Protein AF-B4CVL2-F1 (afdb_monomer_lite)

Radius of gyration: 23.67 Å; chains: 1; bounding box: 66×53×58 Å

Structure (mmCIF, N/CA/C/O backbone):
data_AF-B4CVL2-F1
#
_entry.id   AF-B4CVL2-F1
#
loop_
_atom_site.group_PDB
_atom_site.id
_atom_site.type_symbol
_atom_site.label_atom_id
_atom_site.label_alt_id
_atom_site.label_comp_id
_atom_site.label_asym_id
_atom_site.label_entity_id
_atom_site.label_seq_id
_atom_site.pdbx_PDB_ins_code
_atom_site.Cartn_x
_atom_site.Cartn_y
_atom_site.Cartn_z
_atom_site.occupancy
_atom_site.B_iso_or_equiv
_atom_site.auth_seq_id
_atom_site.auth_comp_id
_atom_site.auth_asym_id
_atom_site.auth_atom_id
_atom_site.pdbx_PDB_model_num
ATOM 1 N N . MET A 1 1 ? 24.845 -13.528 -30.721 1.00 74.62 1 MET A N 1
ATOM 2 C CA . MET A 1 1 ? 25.123 -12.480 -29.719 1.00 74.62 1 MET A CA 1
ATOM 3 C C . MET A 1 1 ? 23.893 -12.406 -28.840 1.00 74.62 1 MET A C 1
ATOM 5 O O . MET A 1 1 ? 22.811 -12.431 -29.412 1.00 74.62 1 MET A O 1
ATOM 9 N N . LYS A 1 2 ? 24.034 -12.456 -27.511 1.00 90.94 2 LYS A N 1
ATOM 10 C CA . LYS A 1 2 ? 22.864 -12.411 -26.624 1.00 90.94 2 LYS A CA 1
ATOM 11 C C . LYS A 1 2 ? 22.408 -10.966 -26.454 1.00 90.94 2 LYS A C 1
ATOM 13 O O . LYS A 1 2 ? 23.249 -10.068 -26.405 1.00 90.94 2 LYS A O 1
ATOM 18 N N . THR A 1 3 ? 21.108 -10.749 -26.358 1.00 96.75 3 THR A N 1
ATOM 19 C CA . THR A 1 3 ? 20.507 -9.423 -26.229 1.00 96.75 3 THR A CA 1
ATOM 20 C C . THR A 1 3 ? 20.077 -9.185 -24.791 1.00 96.75 3 THR A C 1
ATOM 22 O O . THR A 1 3 ? 19.376 -10.008 -24.202 1.00 96.75 3 THR A O 1
ATOM 25 N N . ILE A 1 4 ? 20.477 -8.043 -24.239 1.00 97.06 4 ILE A N 1
ATOM 26 C CA . ILE A 1 4 ? 20.043 -7.571 -22.928 1.00 97.06 4 ILE A CA 1
ATOM 27 C C . ILE A 1 4 ? 19.308 -6.246 -23.080 1.00 97.06 4 ILE A C 1
ATOM 29 O O . ILE A 1 4 ? 19.791 -5.329 -23.746 1.00 97.06 4 ILE A O 1
ATOM 33 N N . LEU A 1 5 ? 18.131 -6.158 -22.475 1.00 98.12 5 LEU A N 1
ATOM 34 C CA . LEU A 1 5 ? 17.382 -4.919 -22.339 1.00 98.12 5 LEU A CA 1
ATOM 35 C C . LEU A 1 5 ? 17.641 -4.348 -20.944 1.00 98.12 5 LEU A C 1
ATOM 37 O O . LEU A 1 5 ? 17.336 -5.002 -19.950 1.00 98.12 5 LEU A O 1
ATOM 41 N N . LEU A 1 6 ? 18.214 -3.149 -20.881 1.00 97.06 6 LEU A N 1
ATOM 42 C CA . LEU A 1 6 ? 18.434 -2.397 -19.650 1.00 97.06 6 LEU A CA 1
ATOM 43 C C . LEU A 1 6 ? 17.368 -1.306 -19.523 1.00 97.06 6 LEU A C 1
ATOM 45 O O . LEU A 1 6 ? 17.315 -0.404 -20.359 1.00 97.06 6 LEU A O 1
ATOM 49 N N . ILE A 1 7 ? 16.557 -1.388 -18.473 1.00 96.81 7 ILE A N 1
ATOM 50 C CA . ILE A 1 7 ? 15.473 -0.454 -18.164 1.00 96.81 7 ILE A CA 1
ATOM 51 C C . ILE A 1 7 ? 15.829 0.255 -16.858 1.00 96.81 7 ILE A C 1
ATOM 53 O O . ILE A 1 7 ? 15.974 -0.398 -15.828 1.00 96.81 7 ILE A O 1
ATOM 57 N N . ASP A 1 8 ? 16.017 1.566 -16.909 1.00 91.44 8 ASP A N 1
ATOM 58 C CA . ASP A 1 8 ? 16.402 2.405 -15.767 1.00 91.44 8 ASP A CA 1
ATOM 59 C C . ASP A 1 8 ? 16.042 3.847 -16.141 1.00 91.44 8 ASP A C 1
ATOM 61 O O . ASP A 1 8 ? 16.328 4.231 -17.271 1.00 91.44 8 ASP A O 1
ATOM 65 N N . ASP A 1 9 ? 15.399 4.643 -15.289 1.00 88.81 9 ASP A N 1
ATOM 66 C CA . ASP A 1 9 ? 15.002 6.011 -15.655 1.00 88.81 9 ASP A CA 1
ATOM 67 C C . ASP A 1 9 ? 16.135 7.029 -15.511 1.00 88.81 9 ASP A C 1
ATOM 69 O O . ASP A 1 9 ? 16.198 8.009 -16.265 1.00 88.81 9 ASP A O 1
ATOM 73 N N . ASP A 1 10 ? 17.100 6.752 -14.638 1.00 87.19 10 ASP A N 1
ATOM 74 C CA . ASP A 1 10 ? 18.244 7.621 -14.426 1.00 87.19 10 ASP A CA 1
ATOM 75 C C . ASP A 1 10 ? 19.292 7.398 -15.523 1.00 87.19 10 ASP A C 1
ATOM 77 O O . ASP A 1 10 ? 20.056 6.431 -15.527 1.00 87.19 10 ASP A O 1
ATOM 81 N N . GLU A 1 11 ? 19.373 8.334 -16.471 1.00 89.12 11 GLU A N 1
ATOM 82 C CA . GLU A 1 11 ? 20.366 8.290 -17.547 1.00 89.12 11 GLU A CA 1
ATOM 83 C C . GLU A 1 11 ? 21.813 8.223 -17.020 1.00 89.12 11 GLU A C 1
ATOM 85 O O . GLU A 1 11 ? 22.661 7.572 -17.641 1.00 89.12 11 GLU A O 1
ATOM 90 N N . ILE A 1 12 ? 22.092 8.825 -15.857 1.00 84.12 12 ILE A N 1
ATOM 91 C CA . ILE A 1 12 ? 23.417 8.829 -15.222 1.00 84.12 12 ILE A CA 1
ATOM 92 C C . ILE A 1 12 ? 23.785 7.420 -14.739 1.00 84.12 12 ILE A C 1
ATOM 94 O O . ILE A 1 12 ? 24.958 7.047 -14.793 1.00 84.12 12 ILE A O 1
ATOM 98 N N . CYS A 1 13 ? 22.808 6.612 -14.323 1.00 84.12 13 CYS A N 1
ATOM 99 C CA . CYS A 1 13 ? 23.008 5.204 -13.974 1.00 84.12 13 CYS A CA 1
ATOM 100 C C . CYS A 1 13 ? 22.968 4.286 -15.204 1.00 84.12 13 CYS A C 1
ATOM 102 O O . CYS A 1 13 ? 23.820 3.401 -15.351 1.00 84.12 13 CYS A O 1
ATOM 104 N N . ARG A 1 14 ? 22.015 4.515 -16.114 1.00 92.19 14 ARG A N 1
ATOM 105 C CA . ARG A 1 14 ? 21.764 3.684 -17.298 1.00 92.19 14 ARG A CA 1
ATOM 106 C C . ARG A 1 14 ? 22.941 3.678 -18.269 1.00 92.19 14 ARG A C 1
ATOM 108 O O . ARG A 1 14 ? 23.351 2.607 -18.718 1.00 92.19 14 ARG A O 1
ATOM 115 N N . LYS A 1 15 ? 23.517 4.846 -18.589 1.00 91.44 15 LYS A N 1
ATOM 116 C CA . LYS A 1 15 ? 24.581 4.963 -19.607 1.00 91.44 15 LYS A CA 1
ATOM 117 C C . LYS A 1 15 ? 25.860 4.205 -19.229 1.00 91.44 15 LYS A C 1
ATOM 119 O O . LYS A 1 15 ? 26.298 3.381 -20.038 1.00 91.44 15 LYS A O 1
ATOM 124 N N . PRO A 1 16 ? 26.445 4.380 -18.026 1.00 87.75 16 PRO A N 1
ATOM 125 C CA . PRO A 1 16 ? 27.635 3.627 -17.633 1.00 87.75 16 PRO A CA 1
ATOM 126 C C . PRO A 1 16 ? 27.388 2.116 -17.548 1.00 87.75 16 PRO A C 1
ATOM 128 O O . PRO A 1 16 ? 28.244 1.333 -17.963 1.00 87.75 16 PRO A O 1
ATOM 131 N N . ALA A 1 17 ? 26.216 1.692 -17.061 1.00 87.50 17 ALA A N 1
ATOM 132 C CA . ALA A 1 17 ? 25.845 0.279 -17.014 1.00 87.50 17 ALA A CA 1
ATOM 133 C C . ALA A 1 17 ? 25.728 -0.322 -18.426 1.00 87.50 17 ALA A C 1
ATOM 135 O O . ALA A 1 17 ? 26.288 -1.387 -18.698 1.00 87.50 17 ALA A O 1
ATOM 136 N N . ALA A 1 18 ? 25.080 0.388 -19.356 1.00 92.25 18 ALA A N 1
ATOM 137 C CA . ALA A 1 18 ? 24.984 -0.025 -20.751 1.00 92.25 18 ALA A CA 1
ATOM 138 C C . ALA A 1 18 ? 26.366 -0.133 -21.415 1.00 92.25 18 ALA A C 1
ATOM 140 O O . ALA A 1 18 ? 26.631 -1.096 -22.132 1.00 92.25 18 ALA A O 1
ATOM 141 N N . GLU A 1 19 ? 27.273 0.815 -21.165 1.00 91.06 19 GLU A N 1
ATOM 142 C CA . GLU A 1 19 ? 28.650 0.739 -21.665 1.00 91.06 19 GLU A CA 1
ATOM 143 C C . GLU A 1 19 ? 29.417 -0.465 -21.112 1.00 91.06 19 GLU A C 1
ATOM 145 O O . GLU A 1 19 ? 30.099 -1.152 -21.874 1.00 91.06 19 GLU A O 1
ATOM 150 N N . ALA A 1 20 ? 29.309 -0.743 -19.811 1.00 88.19 20 ALA A N 1
ATOM 151 C CA . ALA A 1 20 ? 29.959 -1.898 -19.194 1.00 88.19 20 ALA A CA 1
ATOM 152 C C . ALA A 1 20 ? 29.453 -3.223 -19.794 1.00 88.19 20 ALA A C 1
ATOM 154 O O . ALA A 1 20 ? 30.250 -4.110 -20.109 1.00 88.19 20 ALA A O 1
ATOM 155 N N . LEU A 1 21 ? 28.142 -3.329 -20.031 1.00 90.31 21 LEU A N 1
ATOM 156 C CA . LEU A 1 21 ? 27.524 -4.484 -20.684 1.00 90.31 21 LEU A CA 1
ATOM 157 C C . LEU A 1 21 ? 27.956 -4.622 -22.154 1.00 90.31 21 LEU A C 1
ATOM 159 O O . LEU A 1 21 ? 28.266 -5.729 -22.584 1.00 90.31 21 LEU A O 1
ATOM 163 N N . ARG A 1 22 ? 28.061 -3.516 -22.908 1.00 91.69 22 ARG A N 1
ATOM 164 C CA . ARG A 1 22 ? 28.532 -3.505 -24.313 1.00 91.69 22 ARG A CA 1
ATOM 165 C C . ARG A 1 22 ? 29.997 -3.906 -24.479 1.00 91.69 22 ARG A C 1
ATOM 167 O O . ARG A 1 22 ? 30.377 -4.362 -25.550 1.00 91.69 22 ARG A O 1
ATOM 174 N N . ARG A 1 23 ? 30.831 -3.711 -23.450 1.00 87.25 23 ARG A N 1
ATOM 175 C CA . ARG A 1 23 ? 32.224 -4.208 -23.429 1.00 87.25 23 ARG A CA 1
ATOM 176 C C . ARG A 1 23 ? 32.302 -5.727 -23.227 1.00 87.25 23 ARG A C 1
ATOM 178 O O . ARG A 1 23 ? 33.386 -6.291 -23.334 1.00 87.25 23 ARG A O 1
ATOM 185 N N . SER A 1 24 ? 31.173 -6.365 -22.929 1.00 80.25 24 SER A N 1
ATOM 186 C CA . SER A 1 24 ? 30.998 -7.817 -22.876 1.00 80.25 24 SER A CA 1
ATOM 187 C C . SER A 1 24 ? 30.278 -8.310 -24.146 1.00 80.25 24 SER A C 1
ATOM 189 O O . SER A 1 24 ? 29.898 -7.512 -24.997 1.00 80.25 24 SER A O 1
ATOM 191 N N . ASP A 1 25 ? 30.020 -9.614 -24.273 1.00 85.62 25 ASP A N 1
ATOM 192 C CA . ASP A 1 25 ? 29.377 -10.222 -25.461 1.00 85.62 25 ASP A CA 1
ATOM 193 C C . ASP A 1 25 ? 27.855 -9.942 -25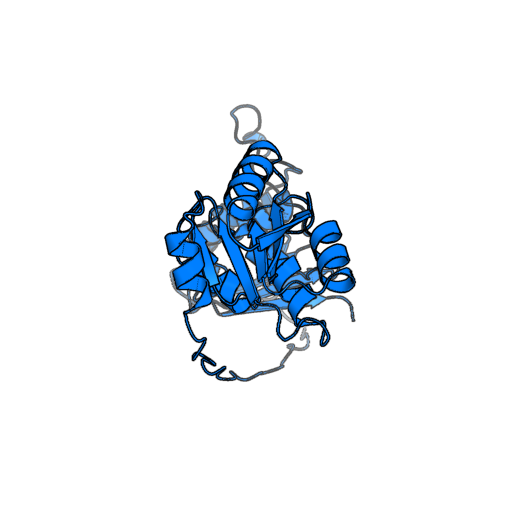.605 1.00 85.62 25 ASP A C 1
ATOM 195 O O . ASP A 1 25 ? 27.118 -10.728 -26.217 1.00 85.62 25 ASP A O 1
ATOM 199 N N . TRP A 1 26 ? 27.365 -8.830 -25.041 1.00 92.06 26 TRP A N 1
ATOM 200 C CA . TRP A 1 26 ? 25.952 -8.445 -25.041 1.00 92.06 26 TRP A CA 1
ATOM 201 C C . TRP A 1 26 ? 25.633 -7.371 -26.077 1.00 92.06 26 TRP A C 1
ATOM 203 O O . TRP A 1 26 ? 26.280 -6.327 -26.159 1.00 92.06 26 TRP A O 1
ATOM 213 N N . GLN A 1 27 ? 24.545 -7.582 -26.814 1.00 96.31 27 GLN A N 1
ATOM 214 C CA . GLN A 1 27 ? 23.855 -6.517 -27.527 1.00 96.31 27 GLN A CA 1
ATOM 215 C C . GLN A 1 27 ? 22.916 -5.808 -26.545 1.00 96.31 27 GLN A C 1
ATOM 217 O O . GLN A 1 27 ? 21.966 -6.414 -26.057 1.00 96.31 27 GLN A O 1
ATOM 222 N N . VAL A 1 28 ? 23.183 -4.534 -26.247 1.00 96.69 28 VAL A N 1
ATOM 223 C CA . VAL A 1 28 ? 22.431 -3.775 -25.234 1.00 96.69 28 VAL A CA 1
ATOM 224 C C . VAL A 1 28 ? 21.390 -2.870 -25.881 1.00 96.69 28 VAL A C 1
ATOM 226 O O . VAL A 1 28 ? 21.744 -1.963 -26.643 1.00 96.69 28 VAL A O 1
ATOM 229 N N . ILE A 1 29 ? 20.128 -3.094 -25.523 1.00 98.12 29 ILE A N 1
ATOM 230 C CA . ILE A 1 29 ? 18.994 -2.203 -25.774 1.00 98.12 29 ILE A CA 1
ATOM 231 C C . ILE A 1 29 ? 18.739 -1.427 -24.479 1.00 98.12 29 ILE A C 1
ATOM 233 O O . ILE A 1 29 ? 18.798 -2.003 -23.397 1.00 98.12 29 ILE A O 1
ATOM 237 N N . GLU A 1 30 ? 18.500 -0.124 -24.576 1.00 98.06 30 GLU A N 1
ATOM 238 C CA . GLU A 1 30 ? 18.215 0.742 -23.428 1.00 98.06 30 GLU A CA 1
ATOM 239 C C . GLU A 1 30 ? 16.758 1.207 -23.495 1.00 98.06 30 GLU A C 1
ATOM 241 O O . GLU A 1 30 ? 16.278 1.514 -24.585 1.00 98.06 30 GLU A O 1
ATOM 246 N N . ALA A 1 31 ? 16.100 1.293 -22.342 1.00 96.81 31 ALA A N 1
ATOM 247 C CA . ALA A 1 31 ? 14.800 1.931 -22.149 1.00 96.81 31 ALA A CA 1
ATOM 248 C C . ALA A 1 31 ? 14.879 2.887 -20.952 1.00 96.81 31 ALA A C 1
ATOM 250 O O . ALA A 1 31 ? 15.552 2.580 -19.962 1.00 96.81 31 ALA A O 1
ATOM 251 N N . ALA A 1 32 ? 14.224 4.041 -21.050 1.00 92.69 32 ALA A N 1
ATOM 252 C CA . ALA A 1 32 ? 14.228 5.078 -20.019 1.00 92.69 32 ALA A CA 1
ATOM 253 C C . ALA A 1 32 ? 13.035 4.990 -19.055 1.00 92.69 32 ALA A C 1
ATOM 255 O O . ALA A 1 32 ? 12.976 5.742 -18.089 1.00 92.69 32 ALA A O 1
ATOM 256 N N . ASP A 1 33 ? 12.079 4.097 -19.299 1.00 91.81 33 ASP A N 1
ATOM 257 C CA . ASP A 1 33 ? 10.996 3.807 -18.366 1.00 91.81 33 ASP A CA 1
ATOM 258 C C . ASP A 1 33 ? 10.411 2.408 -18.604 1.00 91.81 33 ASP A C 1
ATOM 260 O O . ASP A 1 33 ? 10.752 1.714 -19.568 1.00 91.81 33 ASP A O 1
ATOM 264 N N . GLY A 1 34 ? 9.544 1.973 -17.687 1.00 87.81 34 GLY A N 1
ATOM 265 C CA . GLY A 1 34 ? 8.942 0.646 -17.736 1.00 87.81 34 GLY A CA 1
ATOM 266 C C . GLY A 1 34 ? 8.003 0.414 -18.924 1.00 87.81 34 GLY A C 1
ATOM 267 O O . GLY A 1 34 ? 7.957 -0.712 -19.416 1.00 87.81 34 GLY A O 1
ATOM 268 N N . ASP A 1 35 ? 7.292 1.438 -19.404 1.00 88.81 35 ASP A N 1
ATOM 269 C CA . ASP A 1 35 ? 6.349 1.293 -20.521 1.00 88.81 35 ASP A CA 1
ATOM 270 C C . ASP A 1 35 ? 7.125 1.108 -21.835 1.00 88.81 35 ASP A C 1
ATOM 272 O O . ASP A 1 35 ? 6.904 0.131 -22.557 1.00 88.81 35 ASP A O 1
ATOM 276 N N . GLU A 1 36 ? 8.125 1.963 -22.085 1.00 93.69 36 GLU A N 1
ATOM 277 C CA . GLU A 1 36 ? 9.072 1.801 -23.198 1.00 93.69 36 GLU A CA 1
ATOM 278 C C . GLU A 1 36 ? 9.794 0.446 -23.110 1.00 93.69 36 GLU A C 1
ATOM 280 O O . GLU A 1 36 ? 9.960 -0.260 -24.110 1.00 93.69 36 GLU A O 1
ATOM 285 N N . GLY A 1 37 ? 10.193 0.045 -21.900 1.00 96.06 37 GLY A N 1
ATOM 286 C CA . GLY A 1 37 ? 10.841 -1.236 -21.645 1.00 96.06 37 GLY A CA 1
ATOM 287 C C . GLY A 1 37 ? 9.981 -2.432 -22.056 1.00 96.06 37 GLY A C 1
ATOM 288 O O . GLY A 1 37 ? 10.474 -3.344 -22.722 1.00 96.06 37 GLY A O 1
ATOM 289 N N . VAL A 1 38 ? 8.688 -2.431 -21.726 1.00 94.88 38 VAL A N 1
ATOM 290 C CA . VAL A 1 38 ? 7.759 -3.492 -22.144 1.00 94.88 38 VAL A CA 1
ATOM 291 C C . VAL A 1 38 ? 7.593 -3.508 -23.665 1.00 94.88 38 VAL A C 1
ATOM 293 O O . VAL A 1 38 ? 7.679 -4.578 -24.274 1.00 94.88 38 VAL A O 1
ATOM 296 N N . GLU A 1 39 ? 7.412 -2.350 -24.303 1.00 95.56 39 GLU A N 1
ATOM 297 C CA . GLU A 1 39 ? 7.294 -2.261 -25.764 1.00 95.56 39 GLU A CA 1
ATOM 298 C C . GLU A 1 39 ? 8.536 -2.824 -26.473 1.00 95.56 39 GLU A C 1
ATOM 300 O O . GLU A 1 39 ? 8.433 -3.631 -27.408 1.00 95.56 39 GLU A O 1
ATOM 305 N N . LEU A 1 40 ? 9.727 -2.448 -26.001 1.00 97.44 40 LEU A N 1
ATOM 306 C CA . LEU A 1 40 ? 10.996 -2.936 -26.535 1.00 97.44 40 LEU A CA 1
ATOM 307 C C . LEU A 1 40 ? 11.208 -4.423 -26.249 1.00 97.44 40 LEU A C 1
ATOM 309 O O . LEU A 1 40 ? 11.730 -5.128 -27.118 1.00 97.44 40 LEU A O 1
ATOM 313 N N . ALA A 1 41 ? 10.773 -4.923 -25.090 1.00 97.38 41 ALA A N 1
ATOM 314 C CA . ALA A 1 41 ? 10.833 -6.344 -24.767 1.00 97.38 41 ALA A CA 1
ATOM 315 C C . ALA A 1 41 ? 10.008 -7.167 -25.762 1.00 97.38 41 ALA A C 1
ATOM 317 O O . ALA A 1 41 ? 10.533 -8.116 -26.342 1.00 97.38 41 ALA A O 1
ATOM 318 N N . VAL A 1 42 ? 8.762 -6.767 -26.042 1.00 96.00 42 VAL A N 1
ATOM 319 C CA . VAL A 1 42 ? 7.896 -7.447 -27.022 1.00 96.00 42 VAL A CA 1
ATOM 320 C C . VAL A 1 42 ? 8.504 -7.402 -28.424 1.00 96.00 42 VAL A C 1
ATOM 322 O O . VAL A 1 42 ? 8.545 -8.413 -29.126 1.00 96.00 42 VAL A O 1
ATOM 325 N N . LYS A 1 43 ? 9.021 -6.238 -28.829 1.00 96.94 43 LYS A N 1
ATOM 326 C CA . LYS A 1 43 ? 9.580 -6.026 -30.168 1.00 96.94 43 LYS A CA 1
ATOM 327 C C . LYS A 1 43 ? 10.868 -6.810 -30.418 1.00 96.94 43 LYS A C 1
ATOM 329 O O . LYS A 1 43 ? 11.070 -7.312 -31.523 1.00 96.94 43 LYS A O 1
ATOM 334 N N . HIS A 1 44 ? 11.757 -6.867 -29.430 1.00 96.69 44 HIS A N 1
ATOM 335 C CA . HIS A 1 44 ? 13.114 -7.386 -29.605 1.00 96.69 44 HIS A CA 1
ATOM 336 C C . HIS A 1 44 ? 13.352 -8.751 -28.960 1.00 96.69 44 HIS A C 1
ATOM 338 O O . HIS A 1 44 ? 14.366 -9.371 -29.276 1.00 96.69 44 HIS A O 1
ATOM 344 N N . ARG A 1 45 ? 12.435 -9.219 -28.100 1.00 96.62 45 ARG A N 1
ATOM 345 C CA . ARG A 1 45 ? 12.485 -10.509 -27.392 1.00 96.62 45 ARG A CA 1
ATOM 346 C C . ARG A 1 45 ? 13.875 -10.790 -26.806 1.00 96.62 45 ARG A C 1
ATOM 348 O O . ARG A 1 45 ? 14.541 -11.735 -27.233 1.00 96.62 45 ARG A O 1
ATOM 355 N N . PRO A 1 46 ? 14.360 -9.930 -25.891 1.00 97.62 46 PRO A N 1
ATOM 356 C CA . PRO A 1 46 ? 15.706 -10.054 -25.352 1.00 97.62 46 PRO A CA 1
ATOM 357 C C . PRO A 1 46 ? 15.865 -11.359 -24.560 1.00 97.62 46 PRO A C 1
ATOM 359 O O . PRO A 1 46 ? 14.905 -11.870 -23.978 1.00 97.62 46 PRO A O 1
ATOM 362 N N . ASP A 1 47 ? 17.096 -11.870 -24.490 1.00 95.88 47 ASP A N 1
ATOM 363 C CA . ASP A 1 47 ? 17.427 -13.019 -23.642 1.00 95.88 47 ASP A CA 1
ATOM 364 C C . ASP A 1 47 ? 17.304 -12.652 -22.154 1.00 95.88 47 ASP A C 1
ATOM 366 O O . ASP A 1 47 ? 16.917 -13.477 -21.325 1.00 95.88 47 ASP A O 1
ATOM 370 N N . VAL A 1 48 ? 17.654 -11.405 -21.815 1.00 96.69 48 VAL A N 1
ATOM 371 C CA . VAL A 1 48 ? 17.674 -10.893 -20.441 1.00 96.69 48 VAL A CA 1
ATOM 372 C C . VAL A 1 48 ? 17.076 -9.491 -20.384 1.00 96.69 48 VAL A C 1
ATOM 374 O O . VAL A 1 48 ? 17.395 -8.636 -21.208 1.00 96.69 48 VAL A O 1
ATOM 377 N N . ILE A 1 49 ? 16.260 -9.236 -19.368 1.00 97.81 49 ILE A N 1
ATOM 378 C CA . ILE A 1 49 ? 15.837 -7.903 -18.946 1.00 97.81 49 ILE A CA 1
ATOM 379 C C . ILE A 1 49 ? 16.521 -7.601 -17.612 1.00 97.81 49 ILE A C 1
ATOM 381 O O . ILE A 1 49 ? 16.348 -8.345 -16.649 1.00 97.81 49 ILE A O 1
ATOM 385 N N . LEU A 1 50 ? 17.282 -6.510 -17.559 1.00 96.38 50 LEU A N 1
ATOM 386 C CA . LEU A 1 50 ? 17.722 -5.871 -16.322 1.00 96.38 50 LEU A CA 1
ATOM 387 C C . LEU A 1 50 ? 16.830 -4.659 -16.084 1.00 96.38 50 LEU A C 1
ATOM 389 O O . LEU A 1 50 ? 16.885 -3.707 -16.858 1.00 96.38 50 LEU A O 1
ATOM 393 N N . CYS A 1 51 ? 16.004 -4.705 -15.044 1.00 96.44 51 CYS A N 1
ATOM 394 C CA . CYS A 1 51 ? 14.994 -3.680 -14.799 1.00 96.44 51 CYS A CA 1
ATOM 395 C C . CYS A 1 51 ? 15.194 -3.029 -13.442 1.00 96.44 51 CYS A C 1
ATOM 397 O O . CYS A 1 51 ? 15.157 -3.723 -12.423 1.00 96.44 51 CYS A O 1
ATOM 399 N N . ASP A 1 52 ? 15.364 -1.709 -13.419 1.00 93.19 52 ASP A N 1
ATOM 400 C CA . ASP A 1 52 ? 15.343 -0.969 -12.170 1.00 93.19 52 ASP A CA 1
ATOM 401 C C . ASP A 1 52 ? 14.016 -1.154 -11.450 1.00 93.19 52 ASP A C 1
ATOM 403 O O . ASP A 1 52 ? 12.943 -1.230 -12.054 1.00 93.19 52 ASP A O 1
ATOM 407 N N . LEU A 1 53 ? 14.103 -1.279 -10.133 1.00 87.06 53 LEU A N 1
ATOM 408 C CA . LEU A 1 53 ? 12.934 -1.478 -9.308 1.00 87.06 53 LEU A CA 1
ATOM 409 C C . LEU A 1 53 ? 12.117 -0.189 -9.215 1.00 87.06 53 LEU A C 1
ATOM 411 O O . LEU A 1 53 ? 10.893 -0.224 -9.344 1.00 87.06 53 LEU A O 1
ATOM 415 N N . LEU A 1 54 ? 12.784 0.937 -8.973 1.00 82.44 54 LEU A N 1
ATOM 416 C CA . LEU A 1 54 ? 12.140 2.201 -8.637 1.00 82.44 54 LEU A CA 1
ATOM 417 C C . LEU A 1 54 ? 12.210 3.165 -9.816 1.00 82.44 54 LEU A C 1
ATOM 419 O O . LEU A 1 54 ? 13.123 3.971 -9.890 1.00 82.44 54 LEU A O 1
ATOM 423 N N . MET A 1 55 ? 11.202 3.109 -10.684 1.00 83.94 55 MET A N 1
ATOM 424 C CA . MET A 1 55 ? 11.035 4.052 -11.792 1.00 83.94 55 MET A CA 1
ATOM 425 C C . MET A 1 55 ? 9.688 4.789 -11.681 1.00 83.94 55 MET A C 1
ATOM 427 O O . MET A 1 55 ? 8.706 4.209 -11.198 1.00 83.94 55 MET A O 1
ATOM 431 N N . PRO A 1 56 ? 9.588 6.052 -12.136 1.00 59.12 56 PRO A N 1
ATOM 432 C CA . PRO A 1 56 ? 8.328 6.780 -12.233 1.00 59.12 56 PRO A CA 1
ATOM 433 C C . PRO A 1 56 ? 7.318 6.078 -13.153 1.00 59.12 56 PRO A C 1
ATOM 435 O O . PRO A 1 56 ? 7.684 5.524 -14.186 1.00 59.12 56 PRO A O 1
ATOM 438 N N . LYS A 1 57 ? 6.022 6.194 -12.828 1.00 61.81 57 LYS A N 1
ATOM 439 C CA . LYS A 1 57 ? 4.861 5.668 -13.585 1.00 61.81 57 LYS A CA 1
ATOM 440 C C . LYS A 1 57 ? 4.733 4.139 -13.618 1.00 61.81 57 LYS A C 1
ATOM 442 O O . LYS A 1 57 ? 3.679 3.642 -13.234 1.00 61.81 57 LYS A O 1
ATOM 447 N N . SER A 1 58 ? 5.773 3.416 -14.032 1.00 72.50 58 SER A N 1
ATOM 448 C CA . SER A 1 58 ? 5.798 1.951 -14.108 1.00 72.50 58 SER A CA 1
ATOM 449 C C . SER A 1 58 ? 7.058 1.418 -13.431 1.00 72.50 58 SER A C 1
ATOM 451 O O . SER A 1 58 ? 8.154 1.540 -13.970 1.00 72.50 58 SER A O 1
ATOM 453 N N . ASN A 1 59 ? 6.897 0.822 -12.248 1.00 77.75 59 ASN A N 1
ATOM 454 C CA . ASN A 1 59 ? 8.000 0.257 -11.470 1.00 77.75 59 ASN A CA 1
ATOM 455 C C . ASN A 1 59 ? 8.405 -1.146 -11.971 1.00 77.75 59 ASN A C 1
ATOM 457 O O . ASN A 1 59 ? 7.690 -1.777 -12.755 1.00 77.75 59 ASN A O 1
ATOM 461 N N . GLY A 1 60 ? 9.539 -1.667 -11.494 1.00 80.69 60 GLY A N 1
ATOM 462 C CA . GLY A 1 60 ? 10.070 -2.957 -11.950 1.00 80.69 60 GLY A CA 1
ATOM 463 C C . GLY A 1 60 ? 9.127 -4.146 -11.727 1.00 80.69 60 GLY A C 1
ATOM 464 O O . GLY A 1 60 ? 9.138 -5.094 -12.512 1.00 80.69 60 GLY A O 1
ATOM 465 N N . TYR A 1 61 ? 8.242 -4.089 -10.725 1.00 84.25 61 TYR A N 1
ATOM 466 C CA . TYR A 1 61 ? 7.231 -5.129 -10.499 1.00 84.25 61 TYR A CA 1
ATOM 467 C C . TYR A 1 61 ? 6.144 -5.140 -11.574 1.00 84.25 61 TYR A C 1
ATOM 469 O O . TYR A 1 61 ? 5.656 -6.209 -11.944 1.00 84.25 61 TYR A O 1
ATOM 477 N N . HIS A 1 62 ? 5.734 -3.967 -12.062 1.00 84.00 62 HIS A N 1
ATOM 478 C CA . HIS A 1 62 ? 4.780 -3.870 -13.163 1.00 84.00 62 HIS A CA 1
ATOM 479 C C . HIS A 1 62 ? 5.386 -4.445 -14.448 1.00 84.00 62 HIS A C 1
ATOM 481 O O . HIS A 1 62 ? 4.769 -5.301 -15.074 1.00 84.00 62 HIS A O 1
ATOM 487 N N . VAL A 1 63 ? 6.639 -4.094 -14.763 1.00 90.31 63 VAL A N 1
ATOM 488 C CA . VAL A 1 63 ? 7.368 -4.675 -15.905 1.00 90.31 63 VAL A CA 1
ATOM 489 C C . VAL A 1 63 ? 7.434 -6.202 -15.800 1.00 90.31 63 VAL A C 1
ATOM 491 O O . VAL A 1 63 ? 7.126 -6.889 -16.771 1.00 90.31 63 VAL A O 1
ATOM 494 N N . CYS A 1 64 ? 7.773 -6.750 -14.625 1.00 92.31 64 CYS A N 1
ATOM 495 C CA . CYS A 1 64 ? 7.826 -8.202 -14.420 1.00 92.31 64 CYS A CA 1
ATOM 496 C C . CYS A 1 64 ? 6.484 -8.879 -14.728 1.00 92.31 64 CYS A C 1
ATOM 498 O O . CYS A 1 64 ? 6.445 -9.820 -15.521 1.00 92.31 64 CYS A O 1
ATOM 500 N N . ARG A 1 65 ? 5.386 -8.376 -14.147 1.00 90.31 65 ARG A N 1
ATOM 501 C CA . ARG A 1 65 ? 4.041 -8.937 -14.350 1.00 90.31 65 ARG A CA 1
ATOM 502 C C . ARG A 1 65 ? 3.635 -8.889 -15.819 1.00 90.31 65 ARG A C 1
ATOM 504 O O . ARG A 1 65 ? 3.303 -9.925 -16.388 1.00 90.31 65 ARG A O 1
ATOM 511 N N . THR A 1 66 ? 3.775 -7.730 -16.454 1.00 90.62 66 THR A N 1
ATOM 512 C CA . THR A 1 66 ? 3.394 -7.533 -17.857 1.00 90.62 66 THR A CA 1
ATOM 513 C C . THR A 1 66 ? 4.210 -8.412 -18.808 1.00 90.62 66 THR A C 1
ATOM 515 O O . THR A 1 66 ? 3.662 -8.999 -19.741 1.00 90.62 66 THR A O 1
ATOM 518 N N . VAL A 1 67 ? 5.516 -8.573 -18.564 1.00 94.31 67 VAL A N 1
ATOM 519 C CA . VAL A 1 67 ? 6.360 -9.481 -19.358 1.00 94.31 67 VAL A CA 1
ATOM 520 C C . VAL A 1 67 ? 5.942 -10.942 -19.158 1.00 94.31 67 VAL A C 1
ATOM 522 O O . VAL A 1 67 ? 5.913 -11.700 -20.125 1.00 94.31 67 VAL A O 1
ATOM 525 N N . ARG A 1 68 ? 5.585 -11.352 -17.934 1.00 93.25 68 ARG A N 1
ATOM 526 C CA . ARG A 1 68 ? 5.157 -12.731 -17.631 1.00 93.25 68 ARG A CA 1
ATOM 527 C C . ARG A 1 68 ? 3.771 -13.082 -18.149 1.00 93.25 68 ARG A C 1
ATOM 529 O O . ARG A 1 68 ? 3.527 -14.247 -18.457 1.00 93.25 68 ARG A O 1
ATOM 536 N N . GLU A 1 69 ? 2.891 -12.101 -18.281 1.00 92.19 69 GLU A N 1
ATOM 537 C CA . GLU A 1 6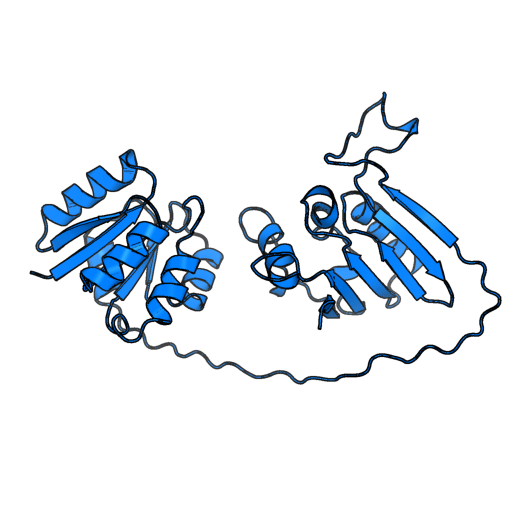9 ? 1.585 -12.268 -18.918 1.00 92.19 69 GLU A CA 1
ATOM 538 C C . GLU A 1 69 ? 1.696 -12.471 -20.437 1.00 92.19 69 GLU A C 1
ATOM 540 O O . GLU A 1 69 ? 0.767 -12.999 -21.048 1.00 92.19 69 GLU A O 1
ATOM 545 N N . ASN A 1 70 ? 2.834 -12.120 -21.051 1.00 91.56 70 ASN A N 1
ATOM 546 C CA . ASN A 1 70 ? 3.069 -12.301 -22.478 1.00 91.56 70 ASN A CA 1
ATOM 547 C C . ASN A 1 70 ? 3.736 -13.663 -22.791 1.00 91.56 70 ASN A C 1
ATOM 549 O O . ASN A 1 70 ? 4.923 -13.855 -22.506 1.00 91.56 70 ASN A O 1
ATOM 553 N N . PRO A 1 71 ? 3.040 -14.602 -23.469 1.00 91.56 71 PRO A N 1
ATOM 554 C CA . PRO A 1 71 ? 3.595 -15.918 -23.793 1.00 91.56 71 PRO A CA 1
ATOM 555 C C . PRO A 1 71 ? 4.831 -15.881 -24.702 1.00 91.56 71 PRO A C 1
ATOM 557 O O . PRO A 1 71 ? 5.612 -16.834 -24.699 1.00 91.56 71 PRO A O 1
ATOM 560 N N . GLU A 1 72 ? 5.019 -14.812 -25.483 1.00 92.56 72 GLU A N 1
ATOM 561 C CA . GLU A 1 72 ? 6.174 -14.655 -26.374 1.00 92.56 72 GLU A CA 1
ATOM 562 C C . GLU A 1 72 ? 7.476 -14.349 -25.621 1.00 92.56 72 GLU A C 1
ATOM 564 O O . GLU A 1 72 ? 8.555 -14.533 -26.182 1.00 92.56 72 GLU A O 1
ATOM 569 N N . LEU A 1 73 ? 7.381 -13.916 -24.360 1.00 95.31 73 LEU A N 1
ATOM 570 C CA . LEU A 1 73 ? 8.512 -13.548 -23.500 1.00 95.31 73 LEU A CA 1
ATOM 571 C C . LEU A 1 73 ? 8.738 -14.553 -22.361 1.00 95.31 73 LEU A C 1
ATOM 573 O O . LEU A 1 73 ? 9.499 -14.289 -21.432 1.00 95.31 73 LEU A O 1
ATOM 577 N N . LYS A 1 74 ? 8.105 -15.731 -22.426 1.00 91.12 74 LYS A N 1
ATOM 578 C CA . LYS A 1 74 ? 8.201 -16.768 -21.383 1.00 91.12 74 LYS A CA 1
ATOM 579 C C . LYS A 1 74 ? 9.641 -17.212 -21.083 1.00 91.12 74 LYS A C 1
ATOM 581 O O . LYS A 1 74 ? 9.924 -17.616 -19.961 1.00 91.12 74 LYS A O 1
ATOM 586 N N . ASP A 1 75 ? 10.517 -17.150 -22.088 1.00 90.94 75 ASP A N 1
ATOM 587 C CA . ASP A 1 75 ? 11.913 -17.592 -22.003 1.00 90.94 75 ASP A CA 1
ATOM 588 C C . ASP A 1 75 ? 12.864 -16.426 -21.663 1.00 90.94 75 ASP A C 1
ATOM 590 O O . ASP A 1 75 ? 14.045 -16.648 -21.395 1.00 90.94 75 ASP A O 1
ATOM 594 N N . THR A 1 76 ? 12.364 -15.184 -21.647 1.00 95.19 76 THR A N 1
ATOM 595 C CA . THR A 1 76 ? 13.143 -14.001 -21.274 1.00 95.19 76 THR A CA 1
ATOM 596 C C . THR A 1 76 ? 13.405 -14.011 -19.773 1.00 95.19 76 THR A C 1
ATOM 598 O O . THR A 1 76 ? 12.473 -14.038 -18.961 1.00 95.19 76 THR A O 1
ATOM 601 N N . ARG A 1 77 ? 14.683 -13.948 -19.393 1.00 95.19 77 ARG A N 1
ATOM 602 C CA . ARG A 1 77 ? 15.086 -13.906 -17.987 1.00 95.19 77 ARG A CA 1
ATOM 603 C C . ARG A 1 77 ? 14.970 -12.486 -17.445 1.00 95.19 77 ARG A C 1
ATOM 605 O O . ARG A 1 77 ? 15.530 -11.567 -18.032 1.00 95.19 77 ARG A O 1
ATOM 612 N N . ILE A 1 78 ? 14.272 -12.296 -16.332 1.00 96.62 78 ILE A N 1
ATOM 613 C CA . ILE A 1 78 ? 14.036 -10.976 -15.739 1.00 96.62 78 ILE A CA 1
ATOM 614 C C . ILE A 1 78 ? 14.829 -10.867 -14.442 1.00 96.62 78 ILE A C 1
ATOM 616 O O . ILE A 1 78 ? 14.616 -11.639 -13.510 1.00 96.62 78 ILE A O 1
ATOM 620 N N . ILE A 1 79 ? 15.736 -9.901 -14.378 1.00 96.06 79 ILE A N 1
ATOM 621 C CA . ILE A 1 79 ? 16.534 -9.597 -13.195 1.00 96.06 79 ILE A CA 1
ATOM 622 C C . ILE A 1 79 ? 16.181 -8.182 -12.752 1.00 96.06 79 ILE A C 1
ATOM 624 O O . ILE A 1 79 ? 16.427 -7.212 -13.472 1.00 96.06 79 ILE A O 1
ATOM 628 N N . VAL A 1 80 ? 15.609 -8.066 -11.558 1.00 95.00 80 VAL A N 1
ATOM 629 C CA . VAL A 1 80 ? 15.335 -6.760 -10.955 1.00 95.00 80 VAL A CA 1
ATOM 630 C C . VAL A 1 80 ? 16.618 -6.226 -10.325 1.00 95.00 80 VAL A C 1
ATOM 632 O O . VAL A 1 80 ? 17.348 -6.964 -9.662 1.00 95.00 80 VAL A O 1
ATOM 635 N N . ILE A 1 81 ? 16.906 -4.946 -10.538 1.00 91.25 81 ILE A N 1
ATOM 636 C CA . ILE A 1 81 ? 18.046 -4.247 -9.941 1.00 91.25 81 ILE A CA 1
ATOM 637 C C . ILE A 1 81 ? 17.527 -3.176 -8.983 1.00 91.25 81 ILE A C 1
ATOM 639 O O . ILE A 1 81 ? 16.549 -2.501 -9.276 1.00 91.25 81 ILE A O 1
ATOM 643 N N . SER A 1 82 ? 18.159 -3.015 -7.823 1.00 85.69 82 SER A N 1
ATOM 644 C CA . SER A 1 82 ? 17.779 -1.989 -6.841 1.00 85.69 82 SER A CA 1
ATOM 645 C C . SER A 1 82 ? 19.010 -1.345 -6.226 1.00 85.69 82 SER A C 1
ATOM 647 O O . SER A 1 82 ? 20.013 -2.008 -5.995 1.00 85.69 82 SER A O 1
ATOM 649 N N . GLY A 1 83 ? 18.946 -0.056 -5.895 1.00 77.56 83 GLY A N 1
ATOM 650 C CA . GLY A 1 83 ? 20.000 0.615 -5.122 1.00 77.56 83 GLY A CA 1
ATOM 651 C C . GLY A 1 83 ? 20.082 0.184 -3.651 1.00 77.56 83 GLY A C 1
ATOM 652 O O . GLY A 1 83 ? 20.925 0.696 -2.917 1.00 77.56 83 GLY A O 1
ATOM 653 N N . ARG A 1 84 ? 19.186 -0.697 -3.186 1.00 73.00 84 ARG A N 1
ATOM 654 C CA . ARG A 1 84 ? 19.076 -1.121 -1.784 1.00 73.00 84 ARG A CA 1
ATOM 655 C C . ARG A 1 84 ? 18.910 -2.637 -1.695 1.00 73.00 84 ARG A C 1
ATOM 657 O O . ARG A 1 84 ? 18.253 -3.240 -2.539 1.00 73.00 84 ARG A O 1
ATOM 664 N N . ASP A 1 85 ? 19.488 -3.241 -0.658 1.00 71.81 85 ASP A N 1
ATOM 665 C CA . ASP A 1 85 ? 19.420 -4.687 -0.413 1.00 71.81 85 ASP A CA 1
ATOM 666 C C . ASP A 1 85 ? 18.402 -5.026 0.682 1.00 71.81 85 ASP A C 1
ATOM 668 O O . ASP A 1 85 ? 18.757 -5.355 1.815 1.00 71.81 85 ASP A O 1
ATOM 672 N N . PHE A 1 86 ? 17.115 -4.894 0.365 1.00 63.03 86 PHE A N 1
ATOM 673 C CA . PHE A 1 86 ? 16.051 -5.297 1.279 1.00 63.03 86 PHE A CA 1
ATOM 674 C C . PHE A 1 86 ? 15.505 -6.675 0.909 1.00 63.03 86 PHE A C 1
ATOM 676 O O . PHE A 1 86 ? 15.142 -6.940 -0.236 1.00 63.03 86 PHE A O 1
ATOM 683 N N . ALA A 1 87 ? 15.379 -7.551 1.910 1.00 57.88 87 ALA A N 1
ATOM 684 C CA . ALA A 1 87 ? 14.796 -8.881 1.730 1.00 57.88 87 ALA A CA 1
ATOM 685 C C . ALA A 1 87 ? 13.346 -8.826 1.206 1.00 57.88 87 ALA A C 1
ATOM 687 O O . ALA A 1 87 ? 12.935 -9.708 0.454 1.00 57.88 87 ALA A O 1
ATOM 688 N N . SER A 1 88 ? 12.595 -7.773 1.557 1.00 63.09 88 SER A N 1
ATOM 689 C CA . SER A 1 88 ? 11.241 -7.526 1.048 1.00 63.09 88 SER A CA 1
ATOM 690 C C . SER A 1 88 ? 11.217 -7.326 -0.462 1.00 63.09 88 SER A C 1
ATOM 692 O O . SER A 1 88 ? 10.374 -7.908 -1.132 1.00 63.09 88 SER A O 1
ATOM 694 N N . ASP A 1 89 ? 12.163 -6.559 -1.001 1.00 69.25 89 ASP A N 1
ATOM 695 C CA . ASP A 1 89 ? 12.195 -6.220 -2.425 1.00 69.25 89 ASP A CA 1
ATOM 696 C C . ASP A 1 89 ? 12.533 -7.456 -3.258 1.00 69.25 89 ASP A C 1
ATOM 698 O O . ASP A 1 89 ? 11.930 -7.702 -4.300 1.00 69.25 89 ASP A O 1
ATOM 702 N N . ARG A 1 90 ? 13.437 -8.300 -2.742 1.00 79.81 90 ARG A N 1
ATOM 703 C CA . ARG A 1 90 ? 13.748 -9.612 -3.324 1.00 79.81 90 ARG A CA 1
ATOM 704 C C . ARG A 1 90 ? 12.513 -10.510 -3.369 1.00 79.81 90 ARG A C 1
ATOM 706 O O . ARG A 1 90 ? 12.257 -11.139 -4.393 1.00 79.81 90 ARG A O 1
ATOM 713 N N . GLN A 1 91 ? 11.753 -10.561 -2.273 1.00 74.69 91 GLN A N 1
ATOM 714 C CA . GLN A 1 91 ? 10.530 -11.358 -2.200 1.00 74.69 91 GLN A CA 1
ATOM 715 C C . GLN A 1 91 ? 9.461 -10.834 -3.167 1.00 74.69 91 GLN A C 1
ATOM 717 O O . GLN A 1 91 ? 8.925 -11.615 -3.948 1.00 74.69 91 GLN A O 1
ATOM 722 N N . SER A 1 92 ? 9.176 -9.533 -3.156 1.00 75.06 92 SER A N 1
ATOM 723 C CA . SER A 1 92 ? 8.171 -8.927 -4.034 1.00 75.06 92 SER A CA 1
ATOM 724 C C . SER A 1 92 ? 8.555 -9.026 -5.512 1.00 75.06 92 SER A C 1
ATOM 726 O O . SER A 1 92 ? 7.694 -9.281 -6.350 1.00 75.06 92 SER A O 1
ATOM 728 N N . ALA A 1 93 ? 9.844 -8.905 -5.850 1.00 82.00 93 ALA A N 1
ATOM 729 C CA . ALA A 1 93 ? 10.328 -9.126 -7.211 1.00 82.00 93 ALA A CA 1
ATOM 730 C C . ALA A 1 93 ? 10.069 -10.568 -7.662 1.00 82.00 93 ALA A C 1
ATOM 732 O O . ALA A 1 93 ? 9.559 -10.782 -8.761 1.00 82.00 93 ALA A O 1
ATOM 733 N N . ALA A 1 94 ? 10.357 -11.551 -6.803 1.00 85.69 94 ALA A N 1
ATOM 734 C CA . ALA A 1 94 ? 10.077 -12.954 -7.088 1.00 85.69 94 ALA A CA 1
ATOM 735 C C . ALA A 1 94 ? 8.567 -13.225 -7.235 1.00 85.69 94 ALA A C 1
ATOM 737 O O . ALA A 1 94 ? 8.158 -13.897 -8.180 1.00 85.69 94 ALA A O 1
ATOM 738 N N . GLU A 1 95 ? 7.729 -12.662 -6.355 1.00 82.19 95 GLU A N 1
ATOM 739 C CA . GLU A 1 95 ? 6.259 -12.749 -6.435 1.00 82.19 95 GLU A CA 1
ATOM 740 C C . GLU A 1 95 ? 5.720 -12.115 -7.735 1.00 82.19 95 GLU A C 1
ATOM 742 O O . GLU A 1 95 ? 4.797 -12.651 -8.346 1.00 82.19 95 GLU A O 1
ATOM 747 N N . ALA A 1 96 ? 6.335 -11.024 -8.205 1.00 81.81 96 ALA A N 1
ATOM 748 C CA . ALA A 1 96 ? 6.016 -10.374 -9.478 1.00 81.81 96 ALA A CA 1
ATOM 749 C C . ALA A 1 96 ? 6.544 -11.132 -10.714 1.00 81.81 96 ALA A C 1
ATOM 751 O O . ALA A 1 96 ? 6.219 -10.760 -11.842 1.00 81.81 96 ALA A O 1
ATOM 752 N N . GLY A 1 97 ? 7.338 -12.190 -10.521 1.00 91.50 97 GLY A N 1
ATOM 753 C CA . GLY A 1 97 ? 7.837 -13.061 -11.585 1.00 91.50 97 GLY A CA 1
ATOM 754 C C . GLY A 1 97 ? 9.271 -12.788 -12.047 1.00 91.50 97 GLY A C 1
ATOM 755 O O . GLY A 1 97 ? 9.666 -13.302 -13.100 1.00 91.50 97 GLY A O 1
ATOM 756 N N . ALA A 1 98 ? 10.056 -12.016 -11.292 1.00 93.75 98 ALA A N 1
ATOM 757 C CA . ALA A 1 98 ? 11.494 -11.901 -11.514 1.00 93.75 98 ALA A CA 1
ATOM 758 C C . ALA A 1 98 ? 12.197 -13.241 -11.249 1.00 93.75 98 ALA A C 1
ATOM 760 O O . ALA A 1 98 ? 11.866 -13.965 -10.310 1.00 93.75 98 ALA A O 1
ATOM 761 N N . ASP A 1 99 ? 13.192 -13.560 -12.069 1.00 94.25 99 ASP A N 1
ATOM 762 C CA . ASP A 1 99 ? 14.028 -14.747 -11.889 1.00 94.25 99 ASP A CA 1
ATOM 763 C C . ASP A 1 99 ? 15.153 -14.522 -10.881 1.00 94.25 99 ASP A C 1
ATOM 765 O O . ASP A 1 99 ? 15.662 -15.475 -10.289 1.00 94.25 99 ASP A O 1
ATOM 769 N N . ASP A 1 100 ? 15.582 -13.269 -10.734 1.00 93.62 100 ASP A N 1
ATOM 770 C CA . ASP A 1 100 ? 16.665 -12.890 -9.842 1.00 93.62 100 ASP A CA 1
ATOM 771 C C . ASP A 1 100 ? 16.565 -11.420 -9.413 1.00 93.62 100 ASP A C 1
ATOM 773 O O . ASP A 1 100 ? 15.799 -10.627 -9.969 1.00 93.62 100 ASP A O 1
ATOM 777 N N . PHE A 1 101 ? 17.381 -11.061 -8.426 1.00 92.06 101 PHE A N 1
ATOM 778 C CA . PHE A 1 101 ? 17.483 -9.723 -7.875 1.00 92.06 101 PHE A CA 1
ATOM 779 C C . PHE A 1 101 ? 18.941 -9.367 -7.576 1.00 92.06 101 PHE A C 1
ATOM 781 O O . PHE A 1 101 ? 19.629 -10.073 -6.828 1.00 92.06 101 PHE A O 1
ATOM 788 N N . LEU A 1 102 ? 19.394 -8.228 -8.094 1.00 90.12 102 LEU A N 1
ATOM 789 C CA . LEU A 1 102 ? 20.738 -7.699 -7.876 1.00 90.12 102 LEU A CA 1
ATOM 790 C C . LEU A 1 102 ? 20.692 -6.305 -7.249 1.00 90.12 102 LEU A C 1
ATOM 792 O O . LEU A 1 102 ? 19.749 -5.539 -7.432 1.00 90.12 102 LEU A O 1
ATOM 796 N N . VAL A 1 103 ? 21.742 -5.971 -6.506 1.00 88.06 103 VAL A N 1
ATOM 797 C CA . VAL A 1 103 ? 21.886 -4.658 -5.875 1.00 88.06 103 VAL A CA 1
ATOM 798 C C . VAL A 1 103 ? 22.859 -3.840 -6.712 1.00 88.06 103 VAL A C 1
ATOM 800 O O . VAL A 1 103 ? 23.911 -4.341 -7.100 1.00 88.06 103 VAL A O 1
ATOM 803 N N . LYS A 1 104 ? 22.506 -2.594 -7.022 1.00 82.44 104 LYS A N 1
ATOM 804 C CA . LYS A 1 104 ? 23.384 -1.659 -7.728 1.00 82.44 104 LYS A CA 1
ATOM 805 C C . LYS A 1 104 ? 24.563 -1.280 -6.806 1.00 82.44 104 LYS A C 1
ATOM 807 O O . LYS A 1 104 ? 24.343 -1.071 -5.612 1.00 82.44 104 LYS A O 1
ATOM 812 N N . PRO A 1 105 ? 25.789 -1.112 -7.332 1.00 82.00 105 PRO A N 1
ATOM 813 C CA . PRO A 1 105 ? 26.164 -1.166 -8.747 1.00 82.00 105 PRO A CA 1
ATOM 814 C C . PRO A 1 105 ? 26.252 -2.602 -9.283 1.00 82.00 105 PRO A C 1
ATOM 816 O O . PRO A 1 105 ? 26.735 -3.497 -8.602 1.00 82.00 105 PRO A O 1
ATOM 819 N N . ILE A 1 106 ? 25.805 -2.812 -10.525 1.00 77.81 106 ILE A N 1
ATOM 820 C CA . ILE A 1 106 ? 25.824 -4.142 -11.149 1.00 77.81 106 ILE A CA 1
ATOM 821 C C . ILE A 1 106 ? 27.259 -4.494 -11.535 1.00 77.81 106 ILE A C 1
ATOM 823 O O . ILE A 1 106 ? 27.825 -3.915 -12.465 1.00 77.81 106 ILE A O 1
ATOM 827 N N . GLU A 1 107 ? 27.827 -5.490 -10.867 1.00 81.19 107 GLU A N 1
ATOM 828 C CA . GLU A 1 107 ? 29.105 -6.071 -11.265 1.00 81.19 107 GLU A CA 1
ATOM 829 C C . GLU A 1 107 ? 28.892 -7.230 -12.251 1.00 81.19 107 GLU A C 1
ATOM 831 O O . GLU A 1 107 ? 28.020 -8.081 -12.062 1.00 81.19 107 GLU A O 1
ATOM 836 N N . LEU A 1 108 ? 29.714 -7.308 -13.308 1.00 80.44 108 LEU A N 1
ATOM 837 C CA . LEU A 1 108 ? 29.581 -8.341 -14.351 1.00 80.44 108 LEU A CA 1
ATOM 838 C C . LEU A 1 108 ? 29.658 -9.772 -13.791 1.00 80.44 108 LEU A C 1
ATOM 840 O O . LEU A 1 108 ? 28.986 -10.663 -14.308 1.00 80.44 108 LEU A O 1
ATOM 844 N N . GLY A 1 109 ? 30.437 -9.987 -12.724 1.00 81.88 109 GLY A N 1
ATOM 845 C CA . GLY A 1 109 ? 30.505 -11.274 -12.025 1.00 81.88 109 GLY A CA 1
ATOM 846 C C . GLY A 1 109 ? 29.171 -11.661 -11.382 1.00 81.88 109 GLY A C 1
ATOM 847 O O . GLY A 1 109 ? 28.678 -12.762 -11.613 1.00 81.88 109 GLY A O 1
ATOM 848 N N . GLN A 1 110 ? 28.531 -10.728 -10.671 1.00 84.56 110 GLN A N 1
ATOM 849 C CA . GLN A 1 110 ? 27.226 -10.945 -10.034 1.00 84.56 110 GLN A CA 1
ATOM 850 C C . GLN A 1 110 ? 26.121 -11.205 -11.065 1.00 84.56 110 GLN A C 1
ATOM 852 O O . GLN A 1 110 ? 25.267 -12.071 -10.863 1.00 84.56 110 GLN A O 1
ATOM 857 N N . LEU A 1 111 ? 26.157 -10.497 -12.200 1.00 85.06 111 LEU A N 1
ATOM 858 C CA . LEU A 1 111 ? 25.250 -10.758 -13.316 1.00 85.06 111 LEU A CA 1
ATOM 859 C C . LEU A 1 111 ? 25.463 -12.163 -13.892 1.00 85.06 111 LEU A C 1
ATOM 861 O O . LEU A 1 111 ? 24.499 -12.876 -14.157 1.00 85.06 111 LEU A O 1
ATOM 865 N N . HIS A 1 112 ? 26.716 -12.585 -14.061 1.00 85.19 112 HIS A N 1
ATOM 866 C CA . HIS A 1 112 ? 27.031 -13.924 -14.551 1.00 85.19 112 HIS A CA 1
ATOM 867 C C . HIS A 1 112 ? 26.495 -15.015 -13.613 1.00 85.19 112 HIS A C 1
ATOM 869 O O . HIS A 1 112 ? 25.858 -15.962 -14.073 1.00 85.19 112 HIS A O 1
ATOM 875 N N . GLU A 1 113 ? 26.672 -14.848 -12.301 1.00 85.94 113 GLU A N 1
ATOM 876 C CA . GLU A 1 113 ? 26.135 -15.759 -11.286 1.00 85.94 113 GLU A CA 1
ATOM 877 C C . GLU A 1 113 ? 24.599 -15.803 -11.289 1.00 85.94 113 GLU A C 1
ATOM 879 O O . GLU A 1 113 ? 24.007 -16.881 -11.196 1.00 85.94 113 GLU A O 1
ATOM 884 N N . ALA A 1 114 ? 23.933 -14.653 -11.432 1.00 85.38 114 ALA A N 1
ATOM 885 C CA . ALA A 1 114 ? 22.471 -14.570 -11.527 1.00 85.38 114 ALA A CA 1
ATOM 886 C C . ALA A 1 114 ? 21.910 -15.282 -12.770 1.00 85.38 114 ALA A C 1
ATOM 888 O O . ALA A 1 114 ? 20.848 -15.911 -12.738 1.00 85.38 114 ALA A O 1
ATOM 889 N N . LEU A 1 115 ? 22.645 -15.238 -13.882 1.00 85.25 115 LEU A N 1
ATOM 890 C CA . LEU A 1 115 ? 22.264 -15.918 -15.119 1.00 85.25 115 LEU A CA 1
ATOM 891 C C . LEU A 1 115 ? 22.480 -17.435 -15.068 1.00 85.25 115 LEU A C 1
ATOM 893 O O . LEU A 1 115 ? 21.814 -18.162 -15.803 1.00 85.25 115 LEU A O 1
ATOM 897 N N . GLN A 1 116 ? 23.380 -17.921 -14.211 1.00 80.88 116 GLN A N 1
ATOM 898 C CA . GLN A 1 116 ? 23.638 -19.353 -14.034 1.00 80.88 116 GLN A CA 1
ATOM 899 C C . GLN A 1 116 ? 22.729 -20.021 -12.993 1.00 80.88 116 GLN A C 1
ATOM 901 O O . GLN A 1 116 ? 22.574 -21.244 -13.012 1.00 80.88 116 GLN A O 1
ATOM 906 N N . ARG A 1 117 ? 22.105 -19.251 -12.092 1.00 81.88 117 ARG A N 1
ATOM 907 C CA . ARG A 1 117 ? 21.195 -19.785 -11.070 1.00 81.88 117 ARG A CA 1
ATOM 908 C C . ARG A 1 117 ? 19.946 -20.405 -11.705 1.00 81.88 117 ARG A C 1
ATOM 910 O O . ARG A 1 117 ? 19.057 -19.710 -12.189 1.00 81.88 117 ARG A O 1
ATOM 917 N N . THR A 1 118 ? 19.854 -21.733 -11.688 1.00 58.06 118 THR A N 1
ATOM 918 C CA . THR A 1 118 ? 18.667 -22.457 -12.166 1.00 58.06 118 THR A CA 1
ATOM 919 C C . THR A 1 118 ? 17.524 -22.274 -11.163 1.00 58.06 118 THR A C 1
ATOM 921 O O . THR A 1 118 ? 17.664 -22.614 -9.989 1.00 58.06 118 THR A O 1
ATOM 924 N N . THR A 1 119 ? 16.398 -21.709 -11.599 1.00 51.75 119 THR A N 1
ATOM 925 C CA . THR A 1 119 ? 15.226 -21.448 -10.754 1.00 51.75 119 THR A CA 1
ATOM 926 C C . THR A 1 119 ? 14.491 -22.758 -10.439 1.00 51.75 119 THR A C 1
ATOM 928 O O . THR A 1 119 ? 13.700 -23.254 -11.232 1.00 51.75 119 THR A O 1
ATOM 931 N N . SER A 1 120 ? 14.732 -23.322 -9.254 1.00 42.00 120 SER A N 1
ATOM 932 C CA . SER A 1 120 ? 13.948 -24.435 -8.693 1.00 42.00 120 SER A CA 1
ATOM 933 C C . SER A 1 120 ? 13.235 -23.999 -7.418 1.00 42.00 120 SER A C 1
ATOM 935 O O . SER A 1 120 ? 13.574 -24.491 -6.352 1.00 42.00 120 SER A O 1
ATOM 937 N N . ILE A 1 121 ? 12.258 -23.087 -7.497 1.00 38.94 121 ILE A N 1
ATOM 938 C CA . ILE A 1 121 ? 11.289 -22.867 -6.405 1.00 38.94 121 ILE A CA 1
ATOM 939 C C . ILE A 1 121 ? 9.926 -22.465 -7.000 1.00 38.94 121 ILE A C 1
ATOM 941 O O . ILE A 1 121 ? 9.626 -21.291 -7.182 1.00 38.94 121 ILE A O 1
ATOM 945 N N . ARG A 1 122 ? 9.066 -23.455 -7.277 1.00 39.97 122 ARG A N 1
ATOM 946 C CA . ARG A 1 122 ? 7.604 -23.288 -7.202 1.00 39.97 122 ARG A CA 1
ATOM 947 C C . ARG A 1 122 ? 7.207 -23.650 -5.770 1.00 39.97 122 ARG A C 1
ATOM 949 O O . ARG A 1 122 ? 6.980 -24.817 -5.469 1.00 39.97 122 ARG A O 1
ATOM 956 N N . GLY A 1 123 ? 7.220 -22.662 -4.880 1.00 29.77 123 GLY A N 1
ATOM 957 C CA . GLY A 1 123 ? 6.810 -22.804 -3.483 1.00 29.77 123 GLY A CA 1
ATOM 958 C C . GLY A 1 123 ? 5.300 -22.631 -3.333 1.00 29.77 123 GLY A C 1
ATOM 959 O O . GLY A 1 123 ? 4.806 -21.514 -3.295 1.00 29.77 123 GLY A O 1
ATOM 960 N N . GLU A 1 124 ? 4.600 -23.763 -3.331 1.00 27.69 124 GLU A N 1
ATOM 961 C CA . GLU A 1 124 ? 3.301 -24.077 -2.714 1.00 27.69 124 GLU A CA 1
ATOM 962 C C . GLU A 1 124 ? 2.410 -22.913 -2.224 1.00 27.69 124 GLU A C 1
ATOM 964 O O . GLU A 1 124 ? 2.566 -22.376 -1.128 1.00 27.69 124 GLU A O 1
ATOM 969 N N . THR A 1 125 ? 1.355 -22.623 -2.989 1.00 24.38 125 THR A N 1
ATOM 970 C CA . THR A 1 125 ? 0.194 -21.850 -2.532 1.00 24.38 125 THR A CA 1
ATOM 971 C C . THR A 1 125 ? -0.742 -22.776 -1.752 1.00 24.38 125 THR A C 1
ATOM 973 O O . THR A 1 125 ? -1.386 -23.655 -2.327 1.00 24.38 125 THR A O 1
ATOM 976 N N . LYS A 1 126 ? -0.841 -22.595 -0.432 1.00 24.00 126 LYS A N 1
ATOM 977 C CA . LYS A 1 126 ? -1.867 -23.252 0.387 1.00 24.00 126 LYS A CA 1
ATOM 978 C C . LYS A 1 126 ? -3.099 -22.350 0.435 1.00 24.00 126 LYS A C 1
ATOM 980 O O . LYS A 1 126 ? -3.071 -21.290 1.052 1.00 24.00 126 LYS A O 1
ATOM 985 N N . ALA A 1 127 ? -4.164 -22.769 -0.245 1.00 30.80 127 ALA A N 1
ATOM 986 C CA . ALA A 1 127 ? -5.467 -22.117 -0.203 1.00 30.80 127 ALA A CA 1
ATOM 987 C C . ALA A 1 127 ? -6.020 -22.086 1.235 1.00 30.80 127 ALA A C 1
ATOM 989 O O . ALA A 1 127 ? -6.002 -23.104 1.932 1.00 30.80 127 ALA A O 1
ATOM 990 N N . ALA A 1 128 ? -6.531 -20.928 1.656 1.00 24.69 128 ALA A N 1
ATOM 991 C CA . ALA A 1 128 ? -7.294 -20.751 2.889 1.00 24.69 128 ALA A CA 1
ATOM 992 C C . ALA A 1 128 ? -8.741 -20.326 2.552 1.00 24.69 128 ALA A C 1
ATOM 994 O O . ALA A 1 128 ? -8.966 -19.714 1.506 1.00 24.69 128 ALA A O 1
ATOM 995 N N . PRO A 1 129 ? -9.728 -20.716 3.379 1.00 25.17 129 PRO A N 1
ATOM 996 C CA . PRO A 1 129 ? -11.121 -20.849 2.973 1.00 25.17 129 PRO A CA 1
ATOM 997 C C . PRO A 1 129 ? -11.909 -19.541 3.094 1.00 25.17 129 PRO A C 1
ATOM 999 O O . PRO A 1 129 ? -11.712 -18.749 4.012 1.00 25.17 129 PRO A O 1
ATOM 1002 N N . THR A 1 130 ? -12.875 -19.373 2.196 1.00 33.19 130 THR A N 1
ATOM 1003 C CA . THR A 1 130 ? -13.976 -18.410 2.309 1.00 33.19 130 THR A CA 1
ATOM 1004 C C . THR A 1 130 ? -14.854 -18.746 3.522 1.00 33.19 130 THR A C 1
ATOM 1006 O O . THR A 1 130 ? -15.127 -19.923 3.774 1.00 33.19 130 THR A O 1
ATOM 1009 N N . PRO A 1 131 ? -15.396 -17.731 4.211 1.00 27.50 131 PRO A N 1
ATOM 1010 C CA . PRO A 1 131 ? -16.847 -17.728 4.363 1.00 27.50 131 PRO A CA 1
ATOM 1011 C C . PRO A 1 131 ? -17.471 -16.350 4.114 1.00 27.50 131 PRO A C 1
ATOM 1013 O O . PRO A 1 131 ? -17.136 -15.347 4.739 1.00 27.50 131 PRO A O 1
ATOM 1016 N N . SER A 1 132 ? -18.447 -16.361 3.208 1.00 34.12 132 SER A N 1
ATOM 1017 C CA . SER A 1 132 ? -19.517 -15.377 3.103 1.00 34.12 132 SER A CA 1
ATOM 1018 C C . SER A 1 132 ? -20.410 -15.465 4.341 1.00 34.12 132 SER A C 1
ATOM 1020 O O . SER A 1 132 ? -20.856 -16.559 4.670 1.00 34.12 132 SER A O 1
ATOM 1022 N N . THR A 1 133 ? -20.699 -14.322 4.964 1.00 30.34 133 THR A N 1
ATOM 1023 C CA . THR A 1 133 ? -22.040 -13.950 5.446 1.00 30.34 133 THR A CA 1
ATOM 1024 C C . THR A 1 133 ? -22.045 -12.448 5.715 1.00 30.34 133 THR A C 1
ATOM 1026 O O . THR A 1 133 ? -21.438 -11.989 6.681 1.00 30.34 133 THR A O 1
ATOM 1029 N N . VAL A 1 134 ? -22.752 -11.695 4.876 1.00 27.94 134 VAL A N 1
ATOM 1030 C CA . VAL A 1 134 ? -23.219 -10.340 5.189 1.00 27.94 134 VAL A CA 1
ATOM 1031 C C . VAL A 1 134 ? -24.373 -10.488 6.193 1.00 27.94 134 VAL A C 1
ATOM 1033 O O . VAL A 1 134 ? -25.360 -11.149 5.853 1.00 27.94 134 VAL A O 1
ATOM 1036 N N . PRO A 1 135 ? -24.308 -9.949 7.426 1.00 35.38 135 PRO A N 1
ATOM 1037 C CA . PRO A 1 135 ? -25.463 -9.958 8.310 1.00 35.38 135 PRO A CA 1
ATOM 1038 C C . PRO A 1 135 ? -26.485 -8.929 7.824 1.00 35.38 135 PRO A C 1
ATOM 1040 O O . PRO A 1 135 ? -26.245 -7.725 7.808 1.00 35.38 135 PRO A O 1
ATOM 1043 N N . SER A 1 136 ? -27.646 -9.442 7.425 1.00 35.28 136 SER A N 1
ATOM 1044 C CA . SER A 1 136 ? -28.879 -8.690 7.211 1.00 35.28 136 SER A CA 1
ATOM 1045 C C . SER A 1 136 ? -29.221 -7.847 8.439 1.00 35.28 136 SER A C 1
ATOM 1047 O O . SER A 1 136 ? -29.291 -8.367 9.555 1.00 35.28 136 SER A O 1
ATOM 1049 N N . ALA A 1 137 ? -29.539 -6.576 8.202 1.00 36.09 137 ALA A N 1
ATOM 1050 C CA . ALA A 1 137 ? -30.078 -5.660 9.195 1.00 36.09 137 ALA A CA 1
ATOM 1051 C C . ALA A 1 137 ? -31.296 -6.258 9.928 1.00 36.09 137 ALA A C 1
ATOM 1053 O O . ALA A 1 137 ? -32.237 -6.761 9.306 1.00 36.09 137 ALA A O 1
ATOM 1054 N N . LYS A 1 138 ? -31.294 -6.137 11.258 1.00 35.88 138 LYS A N 1
ATOM 1055 C CA . LYS A 1 138 ? -32.503 -6.099 12.088 1.00 35.88 138 LYS A CA 1
ATOM 1056 C C . LYS A 1 138 ? -32.485 -4.780 12.861 1.00 35.88 138 LYS A C 1
ATOM 1058 O O . LYS A 1 138 ? -31.502 -4.529 13.550 1.00 35.88 138 LYS A O 1
ATOM 1063 N N . PRO A 1 139 ? -33.538 -3.952 12.789 1.00 54.06 139 PRO A N 1
ATOM 1064 C CA . PRO A 1 139 ? -33.626 -2.764 13.617 1.00 54.06 139 PRO A CA 1
ATOM 1065 C C . PRO A 1 139 ? -34.160 -3.174 14.986 1.00 54.06 139 PRO A C 1
ATOM 1067 O O . PRO A 1 139 ? -35.228 -3.773 15.042 1.00 54.06 139 PRO A O 1
ATOM 1070 N N . THR A 1 140 ? -33.432 -2.855 16.056 1.00 53.69 140 THR A N 1
ATOM 1071 C CA . THR A 1 140 ? -33.987 -2.514 17.380 1.00 53.69 140 THR A CA 1
ATOM 1072 C C . THR A 1 140 ? -32.848 -2.318 18.378 1.00 53.69 140 THR A C 1
ATOM 1074 O O . THR A 1 140 ? -32.431 -3.267 19.043 1.00 53.69 140 THR A O 1
ATOM 1077 N N . SER A 1 141 ? -32.407 -1.080 18.569 1.00 51.28 141 SER A N 1
ATOM 1078 C CA . SER A 1 141 ? -31.923 -0.654 19.875 1.00 51.28 141 SER A CA 1
ATOM 1079 C C . SER A 1 141 ? -32.287 0.813 20.097 1.00 51.28 141 SER A C 1
ATOM 1081 O O . SER A 1 141 ? -32.149 1.644 19.208 1.00 51.28 141 SER A O 1
ATOM 1083 N N . ASP A 1 142 ? -32.758 1.143 21.297 1.00 57.59 142 ASP A N 1
ATOM 1084 C CA . ASP A 1 142 ? -33.036 2.518 21.744 1.00 57.59 142 ASP A CA 1
ATOM 1085 C C . ASP A 1 142 ? -31.720 3.281 22.043 1.00 57.59 142 ASP A C 1
ATOM 1087 O O . ASP A 1 142 ? -31.663 4.200 22.865 1.00 57.59 142 ASP A O 1
ATOM 1091 N N .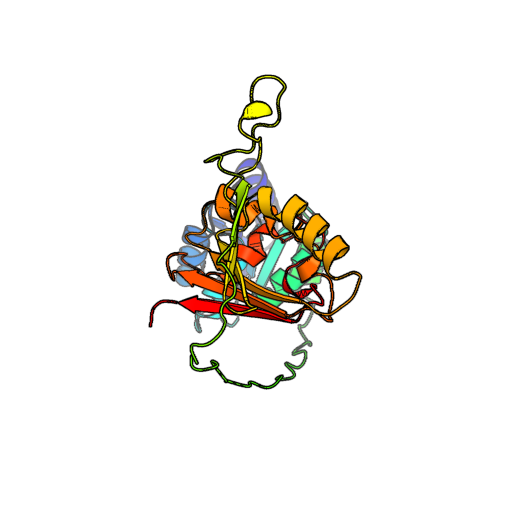 GLN A 1 143 ? -30.606 2.846 21.437 1.00 65.50 143 GLN A N 1
ATOM 1092 C CA . GLN A 1 143 ? -29.303 3.449 21.648 1.00 65.50 143 GLN A CA 1
ATOM 1093 C C . GLN A 1 143 ? -29.173 4.700 20.797 1.00 65.50 143 GLN A C 1
ATOM 1095 O O . GLN A 1 143 ? -29.247 4.685 19.571 1.00 65.50 143 GLN A O 1
ATOM 1100 N N . LYS A 1 144 ? -28.931 5.812 21.485 1.00 85.25 144 LYS A N 1
ATOM 1101 C CA . LYS A 1 144 ? -28.644 7.092 20.857 1.00 85.25 144 LYS A CA 1
ATOM 1102 C C . LYS A 1 144 ? -27.425 6.951 19.943 1.00 85.25 144 LYS A C 1
ATOM 1104 O O . LYS A 1 144 ? -26.335 6.654 20.425 1.00 85.25 144 LYS A O 1
ATOM 1109 N N . THR A 1 145 ? -27.602 7.230 18.653 1.00 93.19 145 THR A N 1
ATOM 1110 C CA . THR A 1 145 ? -26.488 7.345 17.711 1.00 93.19 145 THR A CA 1
ATOM 1111 C C . THR A 1 145 ? -25.522 8.429 18.181 1.00 93.19 145 THR A C 1
ATOM 1113 O O . THR A 1 145 ? -25.927 9.564 18.451 1.00 93.19 145 THR A O 1
ATOM 1116 N N . VAL A 1 146 ? -24.239 8.088 18.277 1.00 95.38 146 VAL A N 1
ATOM 1117 C CA . VAL A 1 146 ? -23.170 9.022 18.643 1.00 95.38 146 VAL A CA 1
ATOM 1118 C C . VAL A 1 146 ? -22.240 9.191 17.455 1.00 95.38 146 VAL A C 1
ATOM 1120 O O . VAL A 1 146 ? -21.771 8.211 16.889 1.00 95.38 146 VAL A O 1
ATOM 1123 N N . VAL A 1 147 ? -21.945 10.444 17.113 1.00 96.62 147 VAL A N 1
ATOM 1124 C CA . VAL A 1 147 ? -20.944 10.799 16.105 1.00 96.62 147 VAL A CA 1
ATOM 1125 C C . VAL A 1 147 ? -19.841 11.588 16.793 1.00 96.62 147 VAL A C 1
ATOM 1127 O O . VAL A 1 147 ? -20.118 12.577 17.477 1.00 96.62 147 VAL A O 1
ATOM 1130 N N . LYS A 1 148 ? -18.592 11.156 16.629 1.00 95.31 148 LYS A N 1
ATOM 1131 C CA . LYS A 1 148 ? -17.413 11.828 17.173 1.00 95.31 148 LYS A CA 1
ATOM 1132 C C . LYS A 1 148 ? -16.399 12.080 16.066 1.00 95.31 148 LYS A C 1
ATOM 1134 O O . LYS A 1 148 ? -16.043 11.186 15.307 1.00 95.31 148 LYS A O 1
ATOM 1139 N N . PHE A 1 149 ? -15.908 13.310 16.005 1.00 94.31 149 PHE A N 1
ATOM 1140 C CA . PHE A 1 149 ? -14.918 13.732 15.025 1.00 94.31 149 PHE A CA 1
ATOM 1141 C C . PHE A 1 149 ? -13.521 13.634 15.636 1.00 94.31 149 PHE A C 1
ATOM 1143 O O . PHE A 1 149 ? -13.215 14.324 16.607 1.00 94.31 149 PHE A O 1
ATOM 1150 N N . TRP A 1 150 ? -12.681 12.778 15.061 1.00 94.62 150 TRP A N 1
ATOM 1151 C CA . TRP A 1 150 ? -11.288 12.581 15.473 1.00 94.62 150 TRP A CA 1
ATOM 1152 C C . TRP A 1 150 ? -10.301 13.341 14.582 1.00 94.62 150 TRP A C 1
ATOM 1154 O O . TRP A 1 150 ? -9.174 13.639 14.993 1.00 94.62 150 TRP A O 1
ATOM 1164 N N . GLY A 1 151 ? -10.749 13.715 13.384 1.00 91.50 151 GLY A N 1
ATOM 1165 C CA . GLY A 1 151 ? -10.080 14.657 12.504 1.00 91.50 151 GLY A CA 1
ATOM 1166 C C . GLY A 1 151 ? -11.055 15.280 11.509 1.00 91.50 151 GLY A C 1
ATOM 1167 O O . GLY A 1 151 ? -11.985 14.630 11.038 1.00 91.50 151 GLY A O 1
ATOM 1168 N N . VAL A 1 152 ? -10.855 16.569 11.238 1.00 86.44 152 VAL A N 1
ATOM 1169 C CA . VAL A 1 152 ? -11.734 17.408 10.397 1.00 86.44 152 VAL A CA 1
ATOM 1170 C C . VAL A 1 152 ? -10.945 18.264 9.404 1.00 86.44 152 VAL A C 1
ATOM 1172 O O . VAL A 1 152 ? -11.503 19.141 8.747 1.00 86.44 152 VAL A O 1
ATOM 1175 N N . ARG A 1 153 ? -9.623 18.062 9.313 1.00 85.88 153 ARG A N 1
ATOM 1176 C CA . ARG A 1 153 ? -8.776 18.754 8.337 1.00 85.88 153 ARG A CA 1
ATOM 1177 C C . ARG A 1 153 ? -8.798 18.017 7.003 1.00 85.88 153 ARG A C 1
ATOM 1179 O O . ARG A 1 153 ? -8.798 16.789 6.974 1.00 85.88 153 ARG A O 1
ATOM 1186 N N . GLY A 1 154 ? -8.759 18.783 5.920 1.00 77.94 154 GLY A N 1
ATOM 1187 C CA . GLY A 1 154 ? -8.442 18.260 4.595 1.00 77.94 154 GLY A CA 1
ATOM 1188 C C . GLY A 1 154 ? -6.941 18.332 4.312 1.00 77.94 154 GLY A C 1
ATOM 1189 O O . GLY A 1 154 ? -6.233 19.152 4.903 1.00 77.94 154 GLY A O 1
ATOM 1190 N N . SER A 1 155 ? -6.487 17.501 3.380 1.00 78.69 155 SER A N 1
ATOM 1191 C CA . SER A 1 155 ? -5.177 17.476 2.714 1.00 78.69 155 SER A CA 1
ATOM 1192 C C . SER A 1 155 ? -3.950 17.200 3.586 1.00 78.69 155 SER A C 1
ATOM 1194 O O . SER A 1 155 ? -3.153 16.339 3.232 1.00 78.69 155 SER A O 1
ATOM 1196 N N . ILE A 1 156 ? -3.748 17.906 4.701 1.00 84.75 156 ILE A N 1
ATOM 1197 C CA . ILE A 1 156 ? -2.569 17.728 5.562 1.00 84.75 156 ILE A CA 1
ATOM 1198 C C . ILE A 1 156 ? -2.904 17.899 7.050 1.00 84.75 156 ILE A C 1
ATOM 1200 O O . ILE A 1 156 ? -3.703 18.769 7.417 1.00 84.75 156 ILE A O 1
ATOM 1204 N N . PRO A 1 157 ? -2.273 17.114 7.944 1.00 81.19 157 PRO A N 1
ATOM 1205 C CA . PRO A 1 157 ? -2.365 17.361 9.371 1.00 81.19 157 PRO A CA 1
ATOM 1206 C C . PRO A 1 157 ? -1.640 18.666 9.710 1.00 81.19 157 PRO A C 1
ATOM 1208 O O . PRO A 1 157 ? -0.545 18.945 9.227 1.00 81.19 157 PRO A O 1
ATOM 1211 N N . THR A 1 158 ? -2.252 19.480 10.562 1.00 84.62 158 THR A N 1
ATOM 1212 C CA . THR A 1 158 ? -1.738 20.801 10.947 1.00 84.62 158 THR A CA 1
ATOM 1213 C C . THR A 1 158 ? -1.705 20.940 12.468 1.00 84.62 158 THR A C 1
ATOM 1215 O O . THR A 1 158 ? -2.477 21.715 13.030 1.00 84.62 158 THR A O 1
ATOM 1218 N N . PRO A 1 159 ? -0.859 20.180 13.189 1.00 76.94 159 PRO A N 1
ATOM 1219 C CA . PRO A 1 159 ? -0.710 20.350 14.629 1.00 76.94 159 PRO A CA 1
ATOM 1220 C C . PRO A 1 159 ? 0.053 21.652 14.920 1.00 76.94 159 PRO A C 1
ATOM 1222 O O . PRO A 1 159 ? 1.186 21.833 14.485 1.00 76.94 159 PRO A O 1
ATOM 1225 N N . GLY A 1 160 ? -0.562 22.583 15.648 1.00 78.62 160 GLY A N 1
ATOM 1226 C CA . GLY A 1 160 ? 0.055 23.872 15.954 1.00 78.62 160 GLY A CA 1
ATOM 1227 C C . GLY A 1 160 ? -0.744 24.683 16.967 1.00 78.62 160 GLY A C 1
ATOM 1228 O O . GLY A 1 160 ? -1.944 24.479 17.144 1.00 78.62 160 GLY A O 1
ATOM 1229 N N . GLN A 1 161 ? -0.082 25.633 17.632 1.00 78.69 161 GLN A N 1
ATOM 1230 C CA . GLN A 1 161 ? -0.724 26.497 18.636 1.00 78.69 161 GLN A CA 1
ATOM 1231 C C . GLN A 1 161 ? -1.911 27.284 18.059 1.00 78.69 161 GLN A C 1
ATOM 1233 O O . GLN A 1 161 ? -2.891 27.525 18.755 1.00 78.69 161 GLN A O 1
ATOM 1238 N N . THR A 1 162 ? -1.850 27.639 16.774 1.00 74.81 162 THR A N 1
ATOM 1239 C CA . THR A 1 162 ? -2.904 28.377 16.064 1.00 74.81 162 THR A CA 1
ATOM 1240 C C . THR A 1 162 ? -4.036 27.490 15.539 1.00 74.81 162 THR A C 1
ATOM 1242 O O . THR A 1 162 ? -5.088 27.999 15.162 1.00 74.81 162 THR A O 1
ATOM 1245 N N . THR A 1 163 ? -3.853 26.169 15.507 1.00 72.31 163 THR A N 1
ATOM 1246 C CA . THR A 1 163 ? -4.784 25.216 14.879 1.00 72.31 163 THR A CA 1
ATOM 1247 C C . THR A 1 163 ? -5.391 24.220 15.864 1.00 72.31 163 THR A C 1
ATOM 1249 O O . THR A 1 163 ? -6.413 23.615 15.537 1.00 72.31 163 THR A O 1
ATOM 1252 N N . VAL A 1 164 ? -4.825 24.088 17.072 1.00 73.62 164 VAL A N 1
ATOM 1253 C CA . VAL A 1 164 ? -5.245 23.121 18.102 1.00 73.62 164 VAL A CA 1
ATOM 1254 C C . VAL A 1 164 ? -6.701 23.290 18.534 1.00 73.62 164 VAL A C 1
ATOM 1256 O O . VAL A 1 164 ? -7.369 22.291 18.779 1.00 73.62 164 VAL A O 1
ATOM 1259 N N . PHE A 1 165 ? -7.225 24.523 18.543 1.00 69.75 165 PHE A N 1
ATOM 1260 C CA . PHE A 1 165 ? -8.627 24.796 18.884 1.00 69.75 165 PHE A CA 1
ATOM 1261 C C . PHE A 1 165 ? -9.616 24.087 17.942 1.00 69.75 165 PHE A C 1
ATOM 1263 O O . PHE A 1 165 ? -10.689 23.679 18.370 1.00 69.75 165 PHE A O 1
ATOM 1270 N N . PHE A 1 166 ? -9.243 23.902 16.672 1.00 69.38 166 PHE A N 1
ATOM 1271 C CA . PHE A 1 166 ? -10.069 23.225 15.665 1.00 69.38 166 PHE A CA 1
ATOM 1272 C C . PHE A 1 166 ? -9.683 21.749 15.462 1.00 69.38 166 PHE A C 1
ATOM 1274 O O . PHE A 1 166 ? -10.348 21.039 14.714 1.00 69.38 166 PHE A O 1
ATOM 1281 N N . GLY A 1 167 ? -8.585 21.295 16.075 1.00 75.62 167 GLY A N 1
ATOM 1282 C CA . GLY A 1 167 ? -7.960 20.003 15.795 1.00 75.62 167 GLY A CA 1
ATOM 1283 C C . GLY A 1 167 ? -6.929 20.052 14.657 1.00 75.62 167 GLY A C 1
ATOM 1284 O O . GLY A 1 167 ? -6.987 20.887 13.748 1.00 75.62 167 GLY A O 1
ATOM 1285 N N . GLY A 1 168 ? -5.949 19.146 14.729 1.00 84.94 168 GLY A N 1
ATOM 1286 C CA . GLY A 1 168 ? -4.817 19.064 13.793 1.00 84.94 168 GLY A CA 1
ATOM 1287 C C . GLY A 1 168 ? -4.820 17.834 12.884 1.00 84.94 168 GLY A C 1
ATOM 1288 O O . GLY A 1 168 ? -3.914 17.701 12.071 1.00 84.94 168 GLY A O 1
ATOM 1289 N N . ASN A 1 169 ? -5.807 16.947 13.014 1.00 91.88 169 ASN A N 1
ATOM 1290 C CA . ASN A 1 169 ? -5.846 15.667 12.309 1.00 91.88 169 ASN A CA 1
ATOM 1291 C C . ASN A 1 169 ? -6.669 15.711 11.017 1.00 91.88 169 ASN A C 1
ATOM 1293 O O . ASN A 1 169 ? -7.686 16.414 10.962 1.00 91.88 169 ASN A O 1
ATOM 1297 N N . THR A 1 170 ? -6.263 14.916 10.023 1.00 94.00 170 THR A N 1
ATOM 1298 C CA . THR A 1 170 ? -7.042 14.699 8.791 1.00 94.00 170 THR A CA 1
ATOM 1299 C C . THR A 1 170 ? -8.234 13.765 9.016 1.00 94.00 170 THR A C 1
ATOM 1301 O O . THR A 1 170 ? -8.328 13.156 10.085 1.00 94.00 170 THR A O 1
ATOM 1304 N N . SER A 1 171 ? -9.147 13.705 8.036 1.00 94.81 171 SER A N 1
ATOM 1305 C CA . SER A 1 171 ? -10.470 13.053 8.103 1.00 94.81 171 SER A CA 1
ATOM 1306 C C . SER A 1 171 ? -10.487 11.745 8.899 1.00 94.81 171 SER A C 1
ATOM 1308 O O . SER A 1 171 ? -9.770 10.799 8.583 1.00 94.81 171 SER A O 1
ATOM 1310 N N . CYS A 1 172 ? -11.298 11.712 9.954 1.00 97.25 172 CYS A N 1
ATOM 1311 C CA . CYS A 1 172 ? -11.641 10.496 10.682 1.00 97.25 172 CYS A CA 1
ATOM 1312 C C . CYS A 1 172 ? -12.883 10.772 11.532 1.00 97.25 172 CYS A C 1
ATOM 1314 O O . CYS A 1 172 ? -12.849 11.617 12.438 1.00 97.25 172 CYS A O 1
ATOM 1316 N N . VAL A 1 173 ? -13.965 10.041 11.280 1.00 97.50 173 VAL A N 1
ATOM 1317 C CA . VAL A 1 173 ? -15.224 10.173 12.025 1.00 97.50 173 VAL A CA 1
ATOM 1318 C C . VAL A 1 173 ? -15.636 8.819 12.577 1.00 97.50 173 VAL A C 1
ATOM 1320 O O . VAL A 1 173 ? -15.756 7.853 11.841 1.00 97.50 173 VAL A O 1
ATOM 1323 N N . GLU A 1 174 ? -15.868 8.753 13.881 1.00 98.12 174 GLU A N 1
ATOM 1324 C CA . GLU A 1 174 ? -16.436 7.593 14.561 1.00 98.12 174 GLU A CA 1
ATOM 1325 C C . GLU A 1 174 ? -17.956 7.760 14.637 1.00 98.12 174 GLU A C 1
ATOM 1327 O O . GLU A 1 174 ? -18.454 8.784 15.110 1.00 98.12 174 GLU A O 1
ATOM 1332 N N . VAL A 1 175 ? -18.690 6.740 14.215 1.00 97.62 175 VAL A N 1
ATOM 1333 C CA . VAL A 1 175 ? -20.139 6.628 14.337 1.00 97.62 175 VAL A CA 1
ATOM 1334 C C . VAL A 1 175 ? -20.443 5.366 15.133 1.00 97.62 175 VAL A C 1
ATOM 1336 O O . VAL A 1 175 ? -20.013 4.273 14.774 1.00 97.62 175 VAL A O 1
ATOM 1339 N N . ARG A 1 176 ? -21.197 5.519 16.219 1.00 96.00 176 ARG A N 1
ATOM 1340 C CA . ARG A 1 176 ? -21.722 4.406 17.011 1.00 96.00 176 ARG A CA 1
ATOM 1341 C C . ARG A 1 176 ? -23.232 4.384 16.907 1.00 96.00 176 ARG A C 1
ATOM 1343 O O . ARG A 1 176 ? -23.879 5.359 17.293 1.00 96.00 176 ARG A O 1
ATOM 1350 N N . ALA A 1 177 ? -23.779 3.295 16.391 1.00 91.25 177 ALA A N 1
ATOM 1351 C CA . ALA A 1 177 ? -25.213 3.090 16.234 1.00 91.25 177 ALA A CA 1
ATOM 1352 C C . ALA A 1 177 ? -25.511 1.597 16.350 1.00 91.25 177 ALA A C 1
ATOM 1354 O O . ALA A 1 177 ? -24.763 0.796 15.806 1.00 91.25 177 ALA A O 1
ATOM 1355 N N . ASP A 1 178 ? -26.574 1.227 17.063 1.00 87.88 178 ASP A N 1
ATOM 1356 C CA . ASP A 1 178 ? -27.035 -0.167 17.160 1.00 87.88 178 ASP A CA 1
ATOM 1357 C C . ASP A 1 178 ? -25.963 -1.189 17.583 1.00 87.88 178 ASP A C 1
ATOM 1359 O O . ASP A 1 178 ? -25.972 -2.338 17.156 1.00 87.88 178 ASP A O 1
ATOM 1363 N N . GLY A 1 179 ? -25.041 -0.777 18.461 1.00 87.12 179 GLY A N 1
ATOM 1364 C CA . GLY A 1 179 ? -23.928 -1.613 18.926 1.00 87.12 179 GLY A CA 1
ATOM 1365 C C . GLY A 1 179 ? -22.753 -1.725 17.947 1.00 87.12 179 GLY A C 1
ATOM 1366 O O . GLY A 1 179 ? -21.728 -2.292 18.314 1.00 87.12 179 GLY A O 1
ATOM 1367 N N . GLU A 1 180 ? -22.865 -1.141 16.755 1.00 93.12 180 GLU A N 1
ATOM 1368 C CA . GLU A 1 180 ? -21.822 -1.128 15.733 1.00 93.12 180 GLU A CA 1
ATOM 1369 C C . GLU A 1 180 ? -20.850 0.041 15.932 1.00 93.12 180 GLU A C 1
ATOM 1371 O O . GLU A 1 180 ? -21.236 1.140 16.353 1.00 93.12 180 GLU A O 1
ATOM 1376 N N . ILE A 1 181 ? -19.583 -0.182 15.572 1.00 97.25 181 ILE A N 1
ATOM 1377 C CA . ILE A 1 181 ? -18.559 0.864 15.462 1.00 97.25 181 ILE A CA 1
ATOM 1378 C C . ILE A 1 181 ? -18.212 1.032 13.987 1.00 97.25 181 ILE A C 1
ATOM 1380 O O . ILE A 1 181 ? -17.554 0.185 13.381 1.00 97.25 181 ILE A O 1
ATOM 1384 N N . ILE A 1 182 ? -18.641 2.158 13.427 1.00 97.94 182 ILE A N 1
ATOM 1385 C CA . ILE A 1 182 ? -18.372 2.546 12.047 1.00 97.94 182 ILE A CA 1
ATOM 1386 C C . ILE A 1 182 ? -17.373 3.701 12.063 1.00 97.94 182 ILE A C 1
ATOM 1388 O O . ILE A 1 182 ? -17.551 4.684 12.779 1.00 97.94 182 ILE A O 1
ATOM 1392 N N . ILE A 1 183 ? -16.317 3.597 11.269 1.00 98.38 183 ILE A N 1
ATOM 1393 C CA . ILE A 1 183 ? -15.306 4.636 11.095 1.00 98.38 183 ILE A CA 1
ATOM 1394 C C . ILE A 1 183 ? -15.386 5.118 9.650 1.00 98.38 183 ILE A C 1
ATOM 1396 O O . ILE A 1 183 ? -15.369 4.303 8.734 1.00 98.38 183 ILE A O 1
ATOM 1400 N N . LEU A 1 184 ? -15.481 6.428 9.444 1.00 97.12 184 LEU A N 1
ATOM 1401 C CA . LEU A 1 184 ? -15.417 7.057 8.128 1.00 97.12 184 LEU A CA 1
ATOM 1402 C C . LEU A 1 184 ? -14.031 7.674 7.951 1.00 97.12 184 LEU A C 1
ATOM 1404 O O . LEU A 1 184 ? -13.66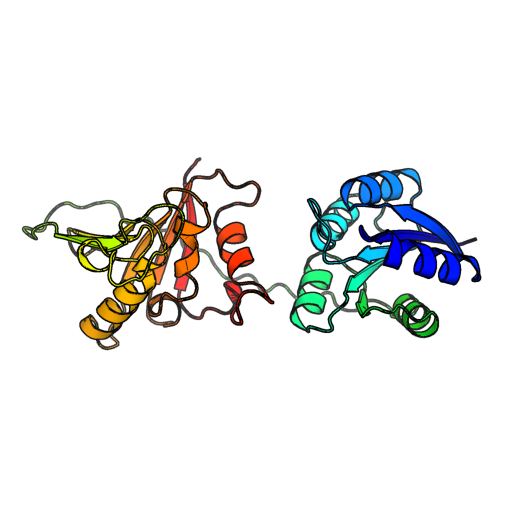6 8.581 8.704 1.00 97.12 184 LEU A O 1
ATOM 1408 N N . ASP A 1 185 ? -13.316 7.183 6.942 1.00 96.62 185 ASP A N 1
ATOM 1409 C CA . ASP A 1 185 ? -11.927 7.481 6.600 1.00 96.62 185 ASP A CA 1
ATOM 1410 C C . ASP A 1 185 ? -10.890 7.138 7.682 1.00 96.62 185 ASP A C 1
ATOM 1412 O O . ASP A 1 185 ? -11.120 7.203 8.889 1.00 96.62 185 ASP A O 1
ATOM 1416 N N . ALA A 1 186 ? -9.693 6.792 7.218 1.00 97.12 186 ALA A N 1
ATOM 1417 C CA . ALA A 1 186 ? -8.532 6.458 8.030 1.00 97.12 186 ALA A CA 1
ATOM 1418 C C . ALA A 1 186 ? -7.421 7.511 7.901 1.00 97.12 186 ALA A C 1
ATOM 1420 O O . ALA A 1 186 ? -6.238 7.181 7.781 1.00 97.12 186 ALA A O 1
ATOM 1421 N N . GLY A 1 187 ? -7.785 8.795 7.927 1.00 96.56 187 GLY A N 1
ATOM 1422 C CA . GLY A 1 187 ? -6.822 9.886 8.036 1.00 96.56 187 GLY A CA 1
ATOM 1423 C C . GLY A 1 187 ? -6.083 9.872 9.377 1.00 96.56 187 GLY A C 1
ATOM 1424 O O . GLY A 1 187 ? -6.274 8.992 10.215 1.00 96.56 187 GLY A O 1
ATOM 1425 N N . SER A 1 188 ? -5.232 10.865 9.638 1.00 95.69 188 SER A N 1
ATOM 1426 C CA . SER A 1 188 ? -4.373 10.877 10.832 1.00 95.69 188 SER A CA 1
ATOM 1427 C C . SER A 1 188 ? -5.157 10.858 12.155 1.00 95.69 188 SER A C 1
ATOM 1429 O O . SER A 1 188 ? -4.606 10.486 13.191 1.00 95.69 188 SER A O 1
ATOM 1431 N N . GLY A 1 189 ? -6.447 11.222 12.134 1.00 96.25 189 GLY A N 1
ATOM 1432 C CA . GLY A 1 189 ? -7.343 11.140 13.288 1.00 96.25 189 GLY A CA 1
ATOM 1433 C C . GLY A 1 189 ? -7.664 9.713 13.736 1.00 96.25 189 GLY A C 1
ATOM 1434 O O . GLY A 1 189 ? -8.029 9.517 14.894 1.00 96.25 189 GLY A O 1
ATOM 1435 N N . ILE A 1 190 ? -7.461 8.703 12.885 1.00 98.12 190 ILE A N 1
ATOM 1436 C CA . ILE A 1 190 ? -7.750 7.309 13.248 1.00 98.12 190 ILE A CA 1
ATOM 1437 C C . ILE A 1 190 ? -6.800 6.777 14.327 1.00 98.12 190 ILE A C 1
ATOM 1439 O O . ILE A 1 190 ? -7.163 5.890 15.095 1.00 98.12 190 ILE A O 1
ATOM 1443 N N . ARG A 1 191 ? -5.598 7.351 14.450 1.00 95.19 191 ARG A N 1
ATOM 1444 C CA . ARG A 1 191 ? -4.631 6.970 15.484 1.00 95.19 191 ARG A CA 1
ATOM 1445 C C . ARG A 1 191 ? -5.151 7.244 16.907 1.00 95.19 191 ARG A C 1
ATOM 1447 O O . ARG A 1 191 ? -5.256 6.284 17.669 1.00 95.19 191 ARG A O 1
ATOM 1454 N N . PRO A 1 192 ? -5.506 8.488 17.296 1.00 92.38 192 PRO A N 1
ATOM 1455 C CA . PRO A 1 192 ? -6.062 8.741 18.628 1.00 92.38 192 PRO A CA 1
ATOM 1456 C C . PRO A 1 192 ? -7.416 8.048 18.854 1.00 92.38 192 PRO A C 1
ATOM 1458 O O . PRO A 1 192 ? -7.718 7.677 19.987 1.00 92.38 192 PRO A O 1
ATOM 1461 N N . LEU A 1 193 ? -8.203 7.803 17.797 1.00 97.56 193 LEU A N 1
ATOM 1462 C CA . LEU A 1 193 ? -9.382 6.934 17.886 1.00 97.56 193 LEU A CA 1
ATOM 1463 C C . LEU A 1 193 ? -8.993 5.503 18.290 1.00 97.56 193 LEU A C 1
ATOM 1465 O O . LEU A 1 193 ? -9.571 4.949 19.221 1.00 97.56 193 LEU A O 1
ATOM 1469 N N . GLY A 1 194 ? -7.995 4.912 17.631 1.00 94.44 194 GLY A N 1
ATOM 1470 C CA . GLY A 1 194 ? -7.496 3.575 17.951 1.00 94.44 194 GLY A CA 1
ATOM 1471 C C . GLY A 1 194 ? -6.969 3.457 19.383 1.00 94.44 194 GLY A C 1
ATOM 1472 O O . GLY A 1 194 ? -7.261 2.473 20.059 1.00 94.44 194 GLY A O 1
ATOM 1473 N N . GLU A 1 195 ? -6.254 4.476 19.869 1.00 89.62 195 GLU A N 1
ATOM 1474 C CA . GLU A 1 195 ? -5.799 4.567 21.266 1.00 89.62 195 GLU A CA 1
ATOM 1475 C C . GLU A 1 195 ? -6.989 4.591 22.246 1.00 89.62 195 GLU A C 1
ATOM 1477 O O . GLU A 1 195 ? -6.992 3.864 23.243 1.00 89.62 195 GLU A O 1
ATOM 1482 N N . ALA A 1 196 ? -8.036 5.364 21.942 1.00 93.00 196 ALA A N 1
ATOM 1483 C CA . ALA A 1 196 ? -9.236 5.439 22.771 1.00 93.00 196 ALA A CA 1
ATOM 1484 C C . ALA A 1 196 ? -10.052 4.137 22.773 1.00 93.00 196 ALA A C 1
ATOM 1486 O O . ALA A 1 196 ? -10.500 3.707 23.836 1.00 93.00 196 ALA A O 1
ATOM 1487 N N . LEU A 1 197 ? -10.206 3.483 21.617 1.00 93.19 197 LEU A N 1
ATOM 1488 C CA . LEU A 1 197 ? -10.879 2.185 21.507 1.00 93.19 197 LEU A CA 1
ATOM 1489 C C . LEU A 1 197 ? -10.133 1.101 22.289 1.00 93.19 197 LEU A C 1
ATOM 1491 O O . LEU A 1 197 ? -10.752 0.343 23.033 1.00 93.19 197 LEU A O 1
ATOM 1495 N N . ALA A 1 198 ? -8.804 1.049 22.173 1.00 86.88 198 ALA A N 1
ATOM 1496 C CA . ALA A 1 198 ? -7.991 0.095 22.923 1.00 86.88 198 ALA A CA 1
ATOM 1497 C C . ALA A 1 198 ? -8.157 0.276 24.444 1.00 86.88 198 ALA A C 1
ATOM 1499 O O . ALA A 1 198 ? -8.299 -0.711 25.171 1.00 86.88 198 ALA A O 1
ATOM 1500 N N . ALA A 1 199 ? -8.192 1.527 24.918 1.00 86.38 199 ALA A N 1
ATOM 1501 C CA . ALA A 1 199 ? -8.421 1.845 26.326 1.00 86.38 199 ALA A CA 1
ATOM 1502 C C . ALA A 1 199 ? -9.842 1.484 26.791 1.00 86.38 199 ALA A C 1
ATOM 1504 O O . ALA A 1 199 ? -10.013 0.918 27.869 1.00 86.38 199 ALA A O 1
ATOM 1505 N N . GLU A 1 200 ? -10.859 1.781 25.981 1.00 93.00 200 GLU A N 1
ATOM 1506 C CA . GLU A 1 200 ? -12.261 1.507 26.306 1.00 93.00 200 GLU A CA 1
ATOM 1507 C C . GLU A 1 200 ? -12.566 0.008 26.381 1.00 93.00 200 GLU A C 1
ATOM 1509 O O . GLU A 1 200 ? -13.194 -0.460 27.334 1.00 93.00 200 GLU A O 1
ATOM 1514 N N . PHE A 1 201 ? -12.116 -0.758 25.387 1.00 91.31 201 PHE A N 1
ATOM 1515 C CA . PHE A 1 201 ? -12.395 -2.189 25.310 1.00 91.31 201 PHE A CA 1
ATOM 1516 C C . PHE A 1 201 ? -11.469 -3.010 26.209 1.00 91.31 201 PHE A C 1
ATOM 1518 O O . PHE A 1 201 ? -11.811 -4.142 26.554 1.00 91.31 201 PHE A O 1
ATOM 1525 N N . ASN A 1 202 ? -10.332 -2.445 26.633 1.00 89.81 202 ASN A N 1
ATOM 1526 C CA . ASN A 1 202 ? -9.415 -3.021 27.616 1.00 89.81 202 ASN A CA 1
ATOM 1527 C C . ASN A 1 202 ? -9.081 -4.500 27.326 1.00 89.81 202 ASN A C 1
ATOM 1529 O O . ASN A 1 202 ? -9.222 -5.382 28.176 1.00 89.81 202 ASN A O 1
ATOM 1533 N N . GLY A 1 203 ? -8.708 -4.782 26.074 1.00 83.00 203 GLY A N 1
ATOM 1534 C CA . GLY A 1 203 ? -8.352 -6.122 25.602 1.00 83.00 203 GLY A CA 1
ATOM 1535 C C . GLY A 1 203 ? -9.528 -7.044 25.262 1.00 83.00 203 GLY A C 1
ATOM 1536 O O . GLY A 1 203 ? -9.295 -8.211 24.944 1.00 83.00 203 GLY A O 1
ATOM 1537 N N . LYS A 1 204 ? -10.774 -6.564 25.314 1.00 91.19 204 LYS A N 1
ATOM 1538 C CA . LYS A 1 204 ? -11.912 -7.270 24.711 1.00 91.19 204 LYS A CA 1
ATOM 1539 C C . LYS A 1 204 ? -11.865 -7.137 23.180 1.00 91.19 204 LYS A C 1
ATOM 1541 O O . LYS A 1 204 ? -11.454 -6.082 22.700 1.00 91.19 204 LYS A O 1
ATOM 1546 N N . PRO A 1 205 ? -12.298 -8.169 22.432 1.00 93.62 205 PRO A N 1
ATOM 1547 C CA . PRO A 1 205 ? -12.432 -8.091 20.980 1.00 93.62 205 PRO A CA 1
ATOM 1548 C C . PRO A 1 205 ? -13.308 -6.917 20.541 1.00 93.62 205 PRO A C 1
ATOM 1550 O O . PRO A 1 205 ? -14.328 -6.635 21.175 1.00 93.62 205 PRO A O 1
ATOM 1553 N N . ILE A 1 206 ? -12.920 -6.279 19.440 1.00 94.12 206 ILE A N 1
ATOM 1554 C CA . ILE A 1 206 ? -13.651 -5.183 18.804 1.00 94.12 206 ILE A CA 1
ATOM 1555 C C . ILE A 1 206 ? -13.997 -5.598 17.372 1.00 94.12 206 ILE A C 1
ATOM 1557 O O . ILE A 1 206 ? -13.115 -6.043 16.631 1.00 94.12 206 ILE A O 1
ATOM 1561 N N . GLU A 1 207 ? -15.260 -5.437 16.980 1.00 96.19 207 GLU A N 1
ATOM 1562 C CA . GLU A 1 207 ? -15.673 -5.482 15.576 1.00 96.19 207 GLU A CA 1
ATOM 1563 C C . GLU A 1 207 ? -15.834 -4.052 15.056 1.00 96.19 207 GLU A C 1
ATOM 1565 O O . GLU A 1 207 ? -16.458 -3.208 15.701 1.00 96.19 207 GLU A O 1
ATOM 1570 N N . ILE A 1 208 ? -15.194 -3.764 13.924 1.00 97.38 208 ILE A N 1
ATOM 1571 C CA . ILE A 1 208 ? -15.076 -2.414 13.376 1.00 97.38 208 ILE A CA 1
ATOM 1572 C C . ILE A 1 208 ? -15.377 -2.464 11.886 1.00 97.38 208 ILE A C 1
ATOM 1574 O O . ILE A 1 208 ? -14.767 -3.248 11.158 1.00 97.38 208 ILE A O 1
ATOM 1578 N N . THR A 1 209 ? -16.255 -1.576 11.429 1.00 97.88 209 THR A N 1
ATOM 1579 C CA . THR A 1 209 ? -16.459 -1.308 10.003 1.00 97.88 209 THR A CA 1
ATOM 1580 C C . THR A 1 209 ? -15.775 0.006 9.641 1.00 97.88 209 THR A C 1
ATOM 1582 O O . THR A 1 209 ? -16.135 1.057 10.158 1.00 97.88 209 THR A O 1
ATOM 1585 N N . LEU A 1 210 ? -14.783 -0.031 8.759 1.00 97.50 210 LEU A N 1
ATOM 1586 C CA . LEU A 1 210 ? -14.054 1.129 8.258 1.00 97.50 210 LEU A CA 1
ATOM 1587 C C . LEU A 1 210 ? -14.483 1.420 6.816 1.00 97.50 210 LEU A C 1
ATOM 1589 O O . LEU A 1 210 ? -14.188 0.650 5.910 1.00 97.50 210 LEU A O 1
ATOM 1593 N N . LEU A 1 211 ? -15.162 2.542 6.601 1.00 96.50 211 LEU A N 1
ATOM 1594 C CA . LEU A 1 211 ? -15.588 3.007 5.286 1.00 96.50 211 LEU A CA 1
ATOM 1595 C C . LEU A 1 211 ? -14.594 4.050 4.771 1.00 96.50 211 LEU A C 1
ATOM 1597 O O . LEU A 1 211 ? -14.469 5.133 5.343 1.00 96.50 211 LEU A O 1
ATOM 1601 N N . ILE A 1 212 ? -13.900 3.735 3.685 1.00 94.19 212 ILE A N 1
ATOM 1602 C CA . ILE A 1 212 ? -12.996 4.646 2.988 1.00 94.19 212 ILE A CA 1
ATOM 1603 C C . ILE A 1 212 ? -13.779 5.337 1.876 1.00 94.19 212 ILE A C 1
ATOM 1605 O O . ILE A 1 212 ? -14.198 4.703 0.908 1.00 94.19 212 ILE A O 1
ATOM 1609 N N . THR A 1 213 ? -13.984 6.648 2.012 1.00 89.75 213 THR A N 1
ATOM 1610 C CA . THR A 1 213 ? -14.765 7.418 1.031 1.00 89.75 213 THR A CA 1
ATOM 1611 C C . THR A 1 213 ? -14.048 7.514 -0.316 1.00 89.75 213 THR A C 1
ATOM 1613 O O . THR A 1 213 ? -14.679 7.414 -1.365 1.00 89.75 213 THR A O 1
ATOM 1616 N N . HIS A 1 214 ? -12.728 7.701 -0.280 1.00 89.19 214 HIS A N 1
ATOM 1617 C CA . HIS A 1 214 ? -11.815 7.700 -1.418 1.00 89.19 214 HIS A CA 1
ATOM 1618 C C . HIS A 1 214 ? -10.369 7.543 -0.921 1.00 89.19 214 HIS A C 1
ATOM 1620 O O . HIS A 1 214 ? -10.099 7.622 0.276 1.00 89.19 214 HIS A O 1
ATOM 1626 N N . THR A 1 215 ? -9.423 7.322 -1.832 1.00 89.25 215 THR A N 1
ATOM 1627 C CA . THR A 1 215 ? -8.060 6.882 -1.491 1.00 89.25 215 THR A CA 1
ATOM 1628 C C . THR A 1 215 ? -6.987 7.971 -1.581 1.00 89.25 215 THR A C 1
ATOM 1630 O O . THR A 1 215 ? -5.801 7.666 -1.716 1.00 89.25 215 THR A O 1
ATOM 1633 N N . HIS A 1 216 ? -7.360 9.253 -1.491 1.00 89.94 216 HIS A N 1
ATOM 1634 C CA . HIS A 1 216 ? -6.347 10.294 -1.309 1.00 89.94 216 HIS A CA 1
ATOM 1635 C C . HIS A 1 216 ? -5.594 10.079 0.006 1.00 89.94 216 HIS A C 1
ATOM 1637 O O . HIS A 1 216 ? -6.133 9.558 0.984 1.00 89.94 216 HIS A O 1
ATOM 1643 N N . TRP A 1 217 ? -4.324 10.478 0.024 1.00 90.25 217 TRP A N 1
ATOM 1644 C CA . TRP A 1 217 ? -3.406 10.147 1.111 1.00 90.25 217 TRP A CA 1
ATOM 1645 C C . TRP A 1 217 ? -3.908 10.614 2.485 1.00 90.25 217 TRP A C 1
ATOM 1647 O O . TRP A 1 217 ? -3.817 9.880 3.465 1.00 90.25 217 TRP A O 1
ATOM 1657 N N . ASP A 1 218 ? -4.543 11.781 2.563 1.00 91.75 218 ASP A N 1
ATOM 1658 C CA . ASP A 1 218 ? -5.108 12.337 3.793 1.00 91.75 218 ASP A CA 1
ATOM 1659 C C . ASP A 1 218 ? -6.297 11.555 4.371 1.00 91.75 218 ASP A C 1
ATOM 1661 O O . ASP A 1 218 ? -6.618 11.750 5.547 1.00 91.75 218 ASP A O 1
ATOM 1665 N N . HIS A 1 219 ? -6.883 10.635 3.602 1.00 94.44 219 HIS A N 1
ATOM 1666 C CA . HIS A 1 219 ? -7.972 9.743 4.012 1.00 94.44 219 HIS A CA 1
ATOM 1667 C C . HIS A 1 219 ? -7.500 8.338 4.408 1.00 94.44 219 HIS A C 1
ATOM 1669 O O . HIS A 1 219 ? -8.288 7.580 4.966 1.00 94.44 219 HIS A O 1
ATOM 1675 N N . ILE A 1 220 ? -6.237 7.976 4.148 1.00 94.00 220 ILE A N 1
ATOM 1676 C CA . ILE A 1 220 ? -5.726 6.614 4.402 1.00 94.00 220 ILE A CA 1
ATOM 1677 C C . ILE A 1 220 ? -4.430 6.562 5.221 1.00 94.00 220 ILE A C 1
ATOM 1679 O O . ILE A 1 220 ? -4.145 5.525 5.823 1.00 94.00 220 ILE A O 1
ATOM 1683 N N . GLN A 1 221 ? -3.681 7.672 5.300 1.00 94.00 221 GLN A N 1
ATOM 1684 C CA . GLN A 1 221 ? -2.345 7.749 5.915 1.00 94.00 221 GLN A CA 1
ATOM 1685 C C . GLN A 1 221 ? -2.283 7.325 7.389 1.00 94.00 221 GLN A C 1
ATOM 1687 O O . GLN A 1 221 ? -1.207 7.046 7.913 1.00 94.00 221 GLN A O 1
ATOM 1692 N N . GLY A 1 222 ? -3.413 7.348 8.098 1.00 95.19 222 GLY A N 1
ATOM 1693 C CA . GLY A 1 222 ? -3.481 7.001 9.511 1.00 95.19 222 GLY A CA 1
ATOM 1694 C C . GLY A 1 222 ? -3.667 5.509 9.762 1.0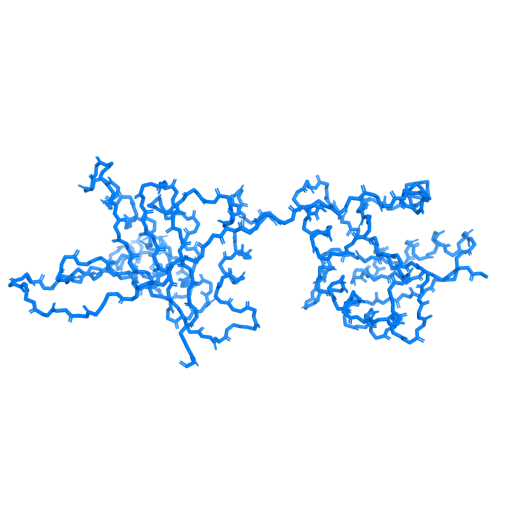0 95.19 222 GLY A C 1
ATOM 1695 O O . GLY A 1 222 ? -3.345 5.049 10.858 1.00 95.19 222 GLY A O 1
ATOM 1696 N N . PHE A 1 223 ? -4.141 4.746 8.770 1.00 96.44 223 PHE A N 1
ATOM 1697 C CA . PHE A 1 223 ? -4.411 3.313 8.911 1.00 96.44 223 PHE A CA 1
ATOM 1698 C C . PHE A 1 223 ? -3.219 2.499 9.451 1.00 96.44 223 PHE A C 1
ATOM 1700 O O . PHE A 1 223 ? -3.431 1.711 10.377 1.00 96.44 223 PHE A O 1
ATOM 1707 N N . PRO A 1 224 ? -1.962 2.724 9.009 1.00 93.94 224 PRO A N 1
ATOM 1708 C CA . PRO A 1 224 ? -0.809 1.998 9.549 1.00 93.94 224 PRO A CA 1
ATOM 1709 C C . PRO A 1 224 ? -0.603 2.203 11.060 1.00 93.94 224 PRO A C 1
ATOM 1711 O O . PRO A 1 224 ? 0.072 1.410 11.707 1.00 93.94 224 PRO A O 1
ATOM 1714 N N . PHE A 1 225 ? -1.195 3.240 11.656 1.00 93.25 225 PHE A N 1
ATOM 1715 C CA . PHE A 1 225 ? -1.103 3.555 13.084 1.00 93.25 225 PHE A CA 1
ATOM 1716 C C . PHE A 1 225 ? -2.368 3.176 13.869 1.00 93.25 225 PHE A C 1
ATOM 1718 O O . PHE A 1 225 ? -2.499 3.527 15.045 1.00 93.25 225 PHE A O 1
ATOM 1725 N N . PHE A 1 226 ? -3.315 2.473 13.244 1.00 95.88 226 PHE A N 1
ATOM 1726 C CA . PHE A 1 226 ? -4.560 2.069 13.879 1.00 95.88 226 PHE A CA 1
ATOM 1727 C C . PHE A 1 226 ? -4.363 0.807 14.728 1.00 95.88 226 PHE A C 1
ATOM 1729 O O . PHE A 1 226 ? -4.496 -0.317 14.248 1.00 95.88 226 PHE A O 1
ATOM 1736 N N . LEU A 1 227 ? -4.053 0.999 16.015 1.00 89.19 227 LEU A N 1
ATOM 1737 C CA . LEU A 1 227 ? -3.748 -0.084 16.963 1.00 89.19 227 LEU A CA 1
ATOM 1738 C C . LEU A 1 227 ? -4.731 -1.271 16.930 1.00 89.19 227 LEU A C 1
ATOM 1740 O O . LEU A 1 227 ? -4.248 -2.404 16.937 1.00 89.19 227 LEU A O 1
ATOM 1744 N N . PRO A 1 228 ? -6.067 -1.080 16.846 1.00 92.38 228 PRO A N 1
ATOM 1745 C CA . PRO A 1 228 ? -7.001 -2.201 16.800 1.00 92.38 228 PRO A CA 1
ATOM 1746 C C . PRO A 1 228 ? -6.761 -3.187 15.652 1.00 92.38 228 PRO A C 1
ATOM 1748 O O . PRO A 1 228 ? -7.053 -4.366 15.825 1.00 92.38 228 PRO A O 1
ATOM 1751 N N . ALA A 1 229 ? -6.195 -2.754 14.522 1.00 93.00 229 ALA A N 1
ATOM 1752 C CA . ALA A 1 229 ? -5.903 -3.637 13.392 1.00 93.00 229 ALA A CA 1
ATOM 1753 C C . ALA A 1 229 ? -4.691 -4.567 13.634 1.00 93.00 229 ALA A C 1
ATOM 1755 O O . ALA A 1 229 ? -4.510 -5.548 12.915 1.00 93.00 229 ALA A O 1
ATOM 1756 N N . TYR A 1 230 ? -3.885 -4.305 14.668 1.00 86.38 230 TYR A N 1
ATOM 1757 C CA . TYR A 1 230 ? -2.743 -5.139 15.064 1.00 86.38 230 TYR A CA 1
ATOM 1758 C C . TYR A 1 230 ? -3.071 -6.165 16.157 1.00 86.38 230 TYR A C 1
ATOM 1760 O O . TYR A 1 230 ? -2.188 -6.902 16.591 1.00 86.38 230 TYR A O 1
ATOM 1768 N N . ASP A 1 231 ? -4.318 -6.232 16.621 1.00 85.06 231 ASP A N 1
ATOM 1769 C CA . ASP A 1 231 ? -4.754 -7.241 17.581 1.00 85.06 231 ASP A CA 1
ATOM 1770 C C . ASP A 1 231 ? -5.519 -8.349 16.852 1.00 85.06 231 ASP A C 1
ATOM 1772 O O . ASP A 1 231 ? -6.582 -8.111 16.282 1.00 85.06 231 ASP A O 1
ATOM 1776 N N . ALA A 1 232 ? -4.997 -9.577 16.902 1.00 86.06 232 ALA A N 1
ATOM 1777 C CA . ALA A 1 232 ? -5.587 -10.742 16.237 1.00 86.06 232 ALA A CA 1
ATOM 1778 C C . ALA A 1 232 ? -7.010 -11.084 16.708 1.00 86.06 232 ALA A C 1
ATOM 1780 O O . ALA A 1 232 ? -7.733 -11.824 16.041 1.00 86.06 232 ALA A O 1
ATOM 1781 N N . ARG A 1 233 ? -7.414 -10.578 17.879 1.00 90.56 233 ARG A N 1
ATOM 1782 C CA . ARG A 1 233 ? -8.763 -10.770 18.424 1.00 90.56 233 ARG A CA 1
ATOM 1783 C C . ARG A 1 233 ? -9.787 -9.855 17.767 1.00 90.56 233 ARG A C 1
ATOM 1785 O O . ARG A 1 233 ? -10.975 -10.152 17.833 1.00 90.56 233 ARG A O 1
ATOM 1792 N N . ASN A 1 234 ? -9.340 -8.751 17.178 1.00 93.25 234 ASN A N 1
ATOM 1793 C CA . ASN A 1 234 ? -10.218 -7.779 16.554 1.00 93.25 234 ASN A CA 1
ATOM 1794 C C . ASN A 1 234 ? -10.544 -8.182 15.121 1.00 93.25 234 ASN A C 1
ATOM 1796 O O . ASN A 1 234 ? -9.764 -8.848 14.430 1.00 93.25 234 ASN A O 1
ATOM 1800 N N . ARG A 1 235 ? -11.706 -7.720 14.669 1.00 95.69 235 ARG A N 1
ATOM 1801 C CA . ARG A 1 235 ? -12.157 -7.870 13.295 1.00 95.69 235 ARG A CA 1
ATOM 1802 C C . ARG A 1 235 ? -12.363 -6.491 12.697 1.00 95.69 235 ARG A C 1
ATOM 1804 O O . ARG A 1 235 ? -13.120 -5.687 13.235 1.00 95.69 235 ARG A O 1
ATOM 1811 N N . VAL A 1 236 ? -11.673 -6.222 11.596 1.00 96.25 236 VAL A N 1
ATOM 1812 C CA . VAL A 1 236 ? -11.736 -4.929 10.911 1.00 96.25 236 VAL A CA 1
ATOM 1813 C C . VAL A 1 236 ? -12.205 -5.179 9.488 1.00 96.25 236 VAL A C 1
ATOM 1815 O O . VAL A 1 236 ? -11.486 -5.774 8.689 1.00 96.25 236 VAL A O 1
ATOM 1818 N N . HIS A 1 237 ? -13.422 -4.753 9.178 1.00 96.00 237 HIS A N 1
ATOM 1819 C CA . HIS A 1 237 ? -13.976 -4.833 7.837 1.00 96.00 237 HIS A CA 1
ATOM 1820 C C . HIS A 1 237 ? -13.809 -3.485 7.143 1.00 96.00 237 HIS A C 1
ATOM 1822 O O . HIS A 1 237 ? -14.362 -2.490 7.599 1.00 96.00 237 HIS A O 1
ATOM 1828 N N . ILE A 1 238 ? -13.025 -3.441 6.072 1.00 95.69 238 ILE A N 1
ATOM 1829 C CA . ILE A 1 238 ? -12.715 -2.229 5.323 1.00 95.69 238 ILE A CA 1
ATOM 1830 C C . ILE A 1 238 ? -13.479 -2.256 4.004 1.00 95.69 238 ILE A C 1
ATOM 1832 O O . ILE A 1 238 ? -13.298 -3.167 3.203 1.00 95.69 238 ILE A O 1
ATOM 1836 N N . LEU A 1 239 ? -14.301 -1.240 3.780 1.00 92.88 239 LEU A N 1
ATOM 1837 C CA . LEU A 1 239 ? -15.106 -1.068 2.577 1.00 92.88 239 LEU A CA 1
ATOM 1838 C C . LEU A 1 239 ? -14.707 0.241 1.905 1.00 92.88 239 LEU A C 1
ATOM 1840 O O . LEU A 1 239 ? -14.519 1.252 2.581 1.00 92.88 239 LEU A O 1
ATOM 1844 N N . GLY A 1 240 ? -14.616 0.262 0.584 1.00 86.75 240 GLY A N 1
ATOM 1845 C CA . GLY A 1 240 ? -14.332 1.491 -0.154 1.00 86.75 240 GLY A CA 1
ATOM 1846 C C . GLY A 1 240 ? -14.728 1.387 -1.615 1.00 86.75 240 GLY A C 1
ATOM 1847 O O . GLY A 1 240 ? -15.076 0.317 -2.100 1.00 86.75 240 GLY A O 1
ATOM 1848 N N . TYR A 1 241 ? -14.738 2.522 -2.304 1.00 73.00 241 TYR A N 1
ATOM 1849 C CA . TYR A 1 241 ? -15.187 2.596 -3.692 1.00 73.00 241 TYR A CA 1
ATOM 1850 C C . TYR A 1 241 ? -14.109 2.121 -4.683 1.00 73.00 241 TYR A C 1
ATOM 1852 O O . TYR A 1 241 ? -12.946 2.523 -4.583 1.00 73.00 241 TYR A O 1
ATOM 1860 N N . GLU A 1 242 ? -14.524 1.338 -5.686 1.00 60.88 242 GLU A N 1
ATOM 1861 C CA . GLU A 1 242 ? -13.698 0.846 -6.802 1.00 60.88 242 GLU A CA 1
ATOM 1862 C C . GLU A 1 242 ? -13.344 2.008 -7.762 1.00 60.88 242 GLU A C 1
ATOM 1864 O O . GLU A 1 242 ? -13.923 2.189 -8.831 1.00 60.88 242 GLU A O 1
ATOM 1869 N N . GLY A 1 243 ? -12.428 2.883 -7.332 1.00 53.06 243 GLY A N 1
ATOM 1870 C CA . GLY A 1 243 ? -11.940 4.036 -8.106 1.00 53.06 243 GLY A CA 1
ATOM 1871 C C . GLY A 1 243 ? -10.415 4.116 -8.236 1.00 53.06 243 GLY A C 1
ATOM 1872 O O . GLY A 1 243 ? -9.905 4.923 -9.014 1.00 53.06 243 GLY A O 1
ATOM 1873 N N . ALA A 1 244 ? -9.680 3.286 -7.492 1.00 52.12 244 ALA A N 1
ATOM 1874 C CA . ALA A 1 244 ? -8.232 3.149 -7.609 1.00 52.12 244 ALA A CA 1
ATOM 1875 C C . ALA A 1 244 ? -7.897 2.104 -8.682 1.00 52.12 244 ALA A C 1
ATOM 1877 O O . ALA A 1 244 ? -8.509 1.040 -8.705 1.00 52.12 244 ALA A O 1
ATOM 1878 N N . ARG A 1 245 ? -6.911 2.385 -9.549 1.00 55.72 245 ARG A N 1
ATOM 1879 C CA . ARG A 1 245 ? -6.516 1.491 -10.660 1.00 55.72 245 ARG A CA 1
ATOM 1880 C C . ARG A 1 245 ? -6.242 0.042 -10.223 1.00 55.72 245 ARG A C 1
ATOM 1882 O O . ARG A 1 245 ? -6.517 -0.861 -11.002 1.00 55.72 245 ARG A O 1
ATOM 1889 N N . ASP A 1 246 ? -5.757 -0.153 -8.994 1.00 65.56 246 ASP A N 1
ATOM 1890 C CA . ASP A 1 246 ? -5.331 -1.449 -8.446 1.00 65.56 246 ASP A CA 1
ATOM 1891 C C . ASP A 1 246 ? -6.236 -1.980 -7.306 1.0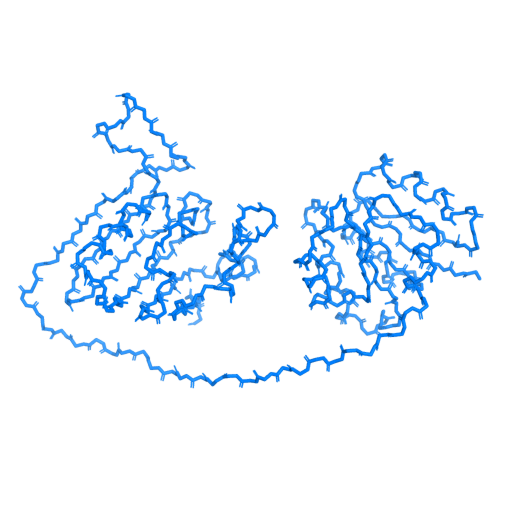0 65.56 246 ASP A C 1
ATOM 1893 O O . ASP A 1 246 ? -5.912 -2.986 -6.674 1.00 65.56 246 ASP A O 1
ATOM 1897 N N . GLY A 1 247 ? -7.365 -1.316 -7.020 1.00 80.38 247 GLY A N 1
ATOM 1898 C CA . GLY A 1 247 ? -8.288 -1.674 -5.929 1.00 80.38 247 GLY A CA 1
ATOM 1899 C C . GLY A 1 247 ? -7.885 -1.150 -4.541 1.00 80.38 247 GLY A C 1
ATOM 1900 O O . GLY A 1 247 ? -6.764 -0.668 -4.313 1.00 80.38 247 GLY A O 1
ATOM 1901 N N . LEU A 1 248 ? -8.815 -1.213 -3.582 1.00 85.94 248 LEU A N 1
ATOM 1902 C CA . LEU A 1 248 ? -8.624 -0.671 -2.231 1.00 85.94 248 LEU A CA 1
ATOM 1903 C C . LEU A 1 248 ? -7.513 -1.392 -1.458 1.00 85.94 248 LEU A C 1
ATOM 1905 O O . LEU A 1 248 ? -6.690 -0.747 -0.805 1.00 85.94 248 LEU A O 1
ATOM 1909 N N . ALA A 1 249 ? -7.452 -2.722 -1.563 1.00 88.38 249 ALA A N 1
ATOM 1910 C CA . ALA A 1 249 ? -6.450 -3.531 -0.873 1.00 88.38 249 ALA A CA 1
ATOM 1911 C C . ALA A 1 249 ? -5.018 -3.188 -1.313 1.00 88.38 249 ALA A C 1
ATOM 1913 O O . ALA A 1 249 ? -4.153 -2.990 -0.461 1.00 88.38 249 ALA A O 1
ATOM 1914 N N . ALA A 1 250 ? -4.774 -3.058 -2.623 1.00 85.88 250 ALA A N 1
ATOM 1915 C CA . ALA A 1 250 ? -3.459 -2.686 -3.144 1.00 85.88 250 ALA A CA 1
ATOM 1916 C C . ALA A 1 250 ? -3.065 -1.267 -2.717 1.00 85.88 250 ALA A C 1
ATOM 1918 O O . ALA A 1 250 ? -1.922 -1.021 -2.339 1.00 85.88 250 ALA A O 1
ATOM 1919 N N . THR A 1 251 ? -4.031 -0.345 -2.699 1.00 88.38 251 THR A N 1
ATOM 1920 C CA . THR A 1 251 ? -3.793 1.041 -2.282 1.00 88.38 251 THR A CA 1
ATOM 1921 C C . THR A 1 251 ? -3.390 1.134 -0.806 1.00 88.38 251 THR A C 1
ATOM 1923 O O . THR A 1 251 ? -2.432 1.828 -0.460 1.00 88.38 251 THR A O 1
ATOM 1926 N N . LEU A 1 252 ? -4.082 0.403 0.075 1.00 90.50 252 LEU A N 1
ATOM 1927 C CA . LEU A 1 252 ? -3.734 0.338 1.496 1.00 90.50 252 LEU A CA 1
ATOM 1928 C C . LEU A 1 252 ? -2.422 -0.419 1.737 1.00 90.50 252 LEU A C 1
ATOM 1930 O O . LEU A 1 252 ? -1.664 -0.039 2.628 1.00 90.50 252 LEU A O 1
ATOM 1934 N N . ALA A 1 253 ? -2.136 -1.455 0.946 1.00 89.06 253 ALA A N 1
ATOM 1935 C CA . ALA A 1 253 ? -0.877 -2.185 1.023 1.00 89.06 253 ALA A CA 1
ATOM 1936 C C . ALA A 1 253 ? 0.314 -1.292 0.650 1.00 89.06 253 ALA A C 1
ATOM 1938 O O . ALA A 1 253 ? 1.275 -1.241 1.412 1.00 89.06 253 ALA A O 1
ATOM 1939 N N . GLY A 1 254 ? 0.222 -0.524 -0.442 1.00 86.38 254 GLY A N 1
ATOM 1940 C CA . GLY A 1 254 ? 1.321 0.307 -0.942 1.00 86.38 254 GLY A CA 1
ATOM 1941 C C . GLY A 1 254 ? 1.822 1.358 0.056 1.00 86.38 254 GLY A C 1
ATOM 1942 O O . GLY A 1 254 ? 3.023 1.593 0.152 1.00 86.38 254 GLY A O 1
ATOM 1943 N N . GLN A 1 255 ? 0.940 1.948 0.873 1.00 85.50 255 GLN A N 1
ATOM 1944 C CA . GLN A 1 255 ? 1.369 2.877 1.936 1.00 85.50 255 GLN A CA 1
ATOM 1945 C C . GLN A 1 255 ? 2.042 2.183 3.134 1.00 85.50 255 GLN A C 1
ATOM 1947 O O . GLN A 1 255 ? 2.694 2.842 3.943 1.00 85.50 255 GLN A O 1
ATOM 1952 N N . MET A 1 256 ? 1.864 0.868 3.266 1.00 87.44 256 MET A N 1
ATOM 1953 C CA . MET A 1 256 ? 2.444 0.038 4.324 1.00 87.44 256 MET A CA 1
ATOM 1954 C C . MET A 1 256 ? 3.671 -0.751 3.851 1.00 87.44 256 MET A C 1
ATOM 1956 O O . MET A 1 256 ? 4.243 -1.524 4.619 1.00 87.44 256 MET A O 1
ATOM 1960 N N . GLU A 1 257 ? 4.082 -0.580 2.596 1.00 77.94 257 GLU A N 1
ATOM 1961 C CA . GLU A 1 257 ? 5.267 -1.227 2.048 1.00 77.94 257 GLU A CA 1
ATOM 1962 C C . GLU A 1 257 ? 6.558 -0.531 2.493 1.00 77.94 257 GLU A C 1
ATOM 1964 O O . GLU A 1 257 ? 6.607 0.669 2.778 1.00 77.94 257 GLU A O 1
ATOM 1969 N N . SER A 1 258 ? 7.642 -1.302 2.536 1.00 54.12 258 SER A N 1
ATOM 1970 C CA . SER A 1 258 ? 8.986 -0.756 2.722 1.00 54.12 258 SER A CA 1
ATOM 1971 C C . SER A 1 258 ? 9.347 0.158 1.539 1.00 54.12 258 SER A C 1
ATOM 1973 O O . SER A 1 258 ? 9.019 -0.176 0.402 1.00 54.12 258 SER A O 1
ATOM 1975 N N . PRO A 1 259 ? 10.033 1.297 1.755 1.00 69.06 259 PRO A N 1
ATOM 1976 C CA . PRO A 1 259 ? 10.595 1.788 3.016 1.00 69.06 259 PRO A CA 1
ATOM 1977 C C . PRO A 1 259 ? 9.637 2.679 3.828 1.00 69.06 259 PRO A C 1
ATOM 1979 O O . PRO A 1 259 ? 10.068 3.281 4.811 1.00 69.06 259 PRO A O 1
ATOM 1982 N N . TYR A 1 260 ? 8.378 2.829 3.408 1.00 70.88 260 TYR A N 1
ATOM 1983 C CA . TYR A 1 260 ? 7.433 3.783 3.993 1.00 70.88 260 TYR A CA 1
ATOM 1984 C C . TYR A 1 260 ? 6.947 3.359 5.378 1.00 70.88 260 TYR A C 1
ATOM 1986 O O . TYR A 1 260 ? 6.799 4.204 6.263 1.00 70.88 260 TYR A O 1
ATOM 1994 N N . PHE A 1 261 ? 6.739 2.057 5.583 1.00 76.12 261 PHE A N 1
ATOM 1995 C CA . PHE A 1 261 ? 6.302 1.513 6.862 1.00 76.12 261 PHE A CA 1
ATOM 1996 C C . PHE A 1 261 ? 6.971 0.158 7.159 1.00 76.12 261 PHE A C 1
ATOM 1998 O O . PHE A 1 261 ? 7.211 -0.623 6.239 1.00 76.12 261 PHE A O 1
ATOM 2005 N N . PRO A 1 262 ? 7.304 -0.150 8.429 1.00 69.31 262 PRO A N 1
ATOM 2006 C CA . PRO A 1 262 ? 8.043 -1.368 8.779 1.00 69.31 262 PRO A CA 1
ATOM 2007 C C . PRO A 1 262 ? 7.188 -2.643 8.807 1.00 69.31 262 PRO A C 1
ATOM 2009 O O . PRO A 1 262 ? 7.740 -3.730 8.973 1.00 69.31 262 PRO A O 1
ATOM 2012 N N . ILE A 1 263 ? 5.861 -2.522 8.705 1.00 74.88 263 ILE A N 1
ATOM 2013 C CA . ILE A 1 263 ? 4.920 -3.643 8.787 1.00 74.88 263 ILE A CA 1
ATOM 2014 C C . ILE A 1 263 ? 4.014 -3.605 7.562 1.00 74.88 263 ILE A C 1
ATOM 2016 O O . ILE A 1 263 ? 3.185 -2.710 7.435 1.00 74.88 263 ILE A O 1
ATOM 2020 N N . ALA A 1 264 ? 4.145 -4.598 6.688 1.00 84.00 264 ALA A N 1
ATOM 2021 C CA . ALA A 1 264 ? 3.267 -4.733 5.537 1.00 84.00 264 ALA A CA 1
ATOM 2022 C C . ALA A 1 264 ? 1.851 -5.127 5.976 1.00 84.00 264 ALA A C 1
ATOM 2024 O O . ALA A 1 264 ? 1.670 -5.862 6.949 1.00 84.00 264 ALA A O 1
ATOM 2025 N N . LEU A 1 265 ? 0.844 -4.734 5.194 1.00 86.38 265 LEU A N 1
ATOM 2026 C CA . LEU A 1 265 ? -0.559 -5.088 5.442 1.00 86.38 265 LEU A CA 1
ATOM 2027 C C . LEU A 1 265 ? -0.755 -6.608 5.620 1.00 86.38 265 LEU A C 1
ATOM 2029 O O . LEU A 1 265 ? -1.455 -7.044 6.528 1.00 86.38 265 LEU A O 1
ATOM 2033 N N . LYS A 1 266 ? -0.046 -7.426 4.824 1.00 82.44 266 LYS A N 1
ATOM 2034 C CA . LYS A 1 266 ? -0.072 -8.902 4.902 1.00 82.44 266 LYS A CA 1
ATOM 2035 C C . LYS A 1 266 ? 0.492 -9.492 6.202 1.00 82.44 266 LYS A C 1
ATOM 2037 O O . LYS A 1 266 ? 0.289 -10.670 6.473 1.00 82.44 266 LYS A O 1
ATOM 2042 N N . GLN A 1 267 ? 1.240 -8.705 6.973 1.00 77.31 267 GLN A N 1
ATOM 2043 C CA . GLN A 1 267 ? 1.829 -9.108 8.254 1.00 77.31 267 GLN A CA 1
ATOM 2044 C C . GLN A 1 267 ? 0.961 -8.700 9.448 1.00 77.31 267 GLN A C 1
ATOM 2046 O O . GLN A 1 267 ? 1.282 -9.056 10.583 1.00 77.31 267 GLN A O 1
ATOM 2051 N N . MET A 1 268 ? -0.114 -7.941 9.220 1.00 82.06 268 MET A N 1
ATOM 2052 C CA . MET A 1 268 ? -1.015 -7.541 10.290 1.00 82.06 268 MET A CA 1
ATOM 2053 C C . MET A 1 268 ? -1.786 -8.764 10.801 1.00 82.06 268 MET A C 1
ATOM 2055 O O . MET A 1 268 ? -2.391 -9.482 10.007 1.00 82.06 268 MET A O 1
ATOM 2059 N N . PRO A 1 269 ? -1.771 -9.024 12.117 1.00 75.31 269 PRO A N 1
ATOM 2060 C CA . PRO A 1 269 ? -2.372 -10.225 12.687 1.00 75.31 269 PRO A CA 1
ATOM 2061 C C . PRO A 1 269 ? -3.892 -10.106 12.869 1.00 75.31 269 PRO A C 1
ATOM 2063 O O . PRO A 1 269 ? -4.537 -11.112 13.154 1.00 75.31 269 PRO A O 1
ATOM 2066 N N . GLY A 1 270 ? -4.456 -8.896 12.760 1.00 68.50 270 GLY A N 1
ATOM 2067 C CA . GLY A 1 270 ? -5.895 -8.665 12.841 1.00 68.50 270 GLY A CA 1
ATOM 2068 C C . GLY A 1 270 ? -6.645 -9.381 11.723 1.00 68.50 270 GLY A C 1
ATOM 2069 O O . GLY A 1 270 ? -6.144 -9.510 10.606 1.00 68.50 270 GLY A O 1
ATOM 2070 N N . ASN A 1 271 ? -7.876 -9.809 12.005 1.00 86.12 271 ASN A N 1
ATOM 2071 C CA . ASN A 1 271 ? -8.756 -10.370 10.983 1.00 86.12 271 ASN A CA 1
ATOM 2072 C C . ASN A 1 271 ? -9.309 -9.226 10.119 1.00 86.12 271 ASN A C 1
ATOM 2074 O O . ASN A 1 271 ? -10.438 -8.766 10.322 1.00 86.12 271 ASN A O 1
ATOM 2078 N N . ILE A 1 272 ? -8.469 -8.726 9.211 1.00 92.50 272 ILE A N 1
ATOM 2079 C CA . ILE A 1 272 ? -8.779 -7.629 8.296 1.00 92.50 272 ILE A CA 1
ATOM 2080 C C . ILE A 1 272 ? -9.397 -8.214 7.026 1.00 92.50 272 ILE A C 1
ATOM 2082 O O . ILE A 1 272 ? -8.788 -9.043 6.352 1.00 92.50 272 ILE A O 1
ATOM 2086 N N . VAL A 1 273 ? -10.602 -7.764 6.694 1.00 93.38 273 VAL A N 1
ATOM 2087 C CA . VAL A 1 273 ? -11.276 -8.076 5.428 1.00 93.38 273 VAL A CA 1
ATOM 2088 C C . VAL A 1 273 ? -11.402 -6.777 4.651 1.00 93.38 273 VAL A C 1
ATOM 2090 O O . VAL A 1 273 ? -11.806 -5.775 5.230 1.00 93.38 273 VAL A O 1
ATOM 2093 N N . ILE A 1 274 ? -11.036 -6.783 3.373 1.00 92.12 274 ILE A N 1
ATOM 2094 C CA . ILE A 1 274 ? -11.107 -5.606 2.503 1.00 92.12 274 ILE A CA 1
ATOM 2095 C C . ILE A 1 274 ? -12.017 -5.948 1.329 1.00 92.12 274 ILE A C 1
ATOM 2097 O O . ILE A 1 274 ? -11.792 -6.960 0.665 1.00 92.12 274 ILE A O 1
ATOM 2101 N N . GLU A 1 275 ? -13.028 -5.120 1.093 1.00 90.06 275 GLU A N 1
ATOM 2102 C CA . GLU A 1 275 ? -14.020 -5.299 0.036 1.00 90.06 275 GLU A CA 1
ATOM 2103 C C . GLU A 1 275 ? -14.199 -3.994 -0.757 1.00 90.06 275 GLU A C 1
ATOM 2105 O O . GLU A 1 275 ? -14.379 -2.911 -0.193 1.00 90.06 275 GLU A O 1
ATOM 2110 N N . ASP A 1 276 ? -14.128 -4.103 -2.084 1.00 84.06 276 ASP A N 1
ATOM 2111 C CA . ASP A 1 276 ? -14.425 -3.011 -3.009 1.00 84.06 276 ASP A CA 1
ATOM 2112 C C . ASP A 1 276 ? -15.939 -2.986 -3.297 1.00 84.06 276 ASP A C 1
ATOM 2114 O O . ASP A 1 276 ? -16.514 -3.941 -3.823 1.00 84.06 276 ASP A O 1
ATOM 2118 N N . CYS A 1 277 ? -16.600 -1.881 -2.959 1.00 72.50 277 CYS A N 1
ATOM 2119 C CA . CYS A 1 277 ? -18.025 -1.669 -3.196 1.00 72.50 277 CYS A CA 1
ATOM 2120 C C . CYS A 1 277 ? -18.234 -1.048 -4.586 1.00 72.50 277 CYS A C 1
ATOM 2122 O O . CYS A 1 277 ? -17.911 0.127 -4.789 1.00 72.50 277 CYS A O 1
ATOM 2124 N N . GLY A 1 278 ? -18.797 -1.802 -5.538 1.00 61.03 278 GLY A N 1
ATOM 2125 C CA . GLY A 1 278 ? -18.986 -1.294 -6.907 1.00 61.03 278 GLY A CA 1
ATOM 2126 C C . GLY A 1 278 ? -19.562 -2.245 -7.965 1.00 61.03 278 GLY A C 1
ATOM 2127 O O . GLY A 1 278 ? -19.623 -1.850 -9.129 1.00 61.03 278 GLY A O 1
ATOM 2128 N N . ARG A 1 279 ? -20.010 -3.456 -7.602 1.00 45.84 279 ARG A N 1
ATOM 2129 C CA . ARG A 1 279 ? -20.627 -4.423 -8.531 1.00 45.84 279 ARG A CA 1
ATOM 2130 C C . ARG A 1 279 ? -22.096 -4.678 -8.237 1.00 45.84 279 ARG A C 1
ATOM 2132 O O . ARG A 1 279 ? -22.444 -4.774 -7.041 1.00 45.84 279 ARG A O 1
#

Foldseek 3Di:
DAEEEEEAQDPVLQVVLQVVVVVDPYDYHYHNHLVSSLVCCVVPVGQEYEAEQDDPPAGLLNSLQSLCVDPSNVNYAYEYEYCDDDPQSQVSCVVSHHQYYYYPPDDPVVVVVSVPDDDDDPDDDDDDDDDDDDDDDDDDDPDDKDKDWLADDPDAFDDDPVCPVVHRWFGWMWIDDPNATEIEFQALSLQVVLVVVCVVCVPAEEEYEYEYADLDCRRQVRVLNNNNQQDLSYEYEYEYAPPDPVDPLVSNQVCCDPPNHPAGPVRRNHNYHYDHPDD

Secondary structure (DSSP, 8-state):
-EEEEEE-S-HHHHHHHHHHHHTTTEEEEEESSHHHHHHHHHHH--SEEEEES--SSS-HHHHHHHHHH-GGGTT-EEEEEESS--HHHHHHHHHTT-SEEEESS--HHHHHHHHH--------------------------PPPEEEEEE-BSSS---STTTGGG-S-BSEEEEEETTEEEEE--STTHHHHHHHHHHHHTTS--EEEEEES---HHHHTTGGG-GGGG-TT-EEEEEEES-STTHHHHHHHHTTSTTT-SS-GGG--SEEEEEEE--

pLDDT: mean 82.68, std 17.55, range [24.0, 98.38]

Sequence (279 aa):
MKTILLIDDDEICRKPAAEALRRSDWQVIEAADGDEGVELAVKHRPDVILCDLLMPKSNGYHVCRTVRENPELKDTRIIVISGRDFASDRQSAAEAGADDFLVKPIELGQLHEALQRTTSIRGETKAAPTPSTVPSAKPTSDQKTVVKFWGVRGSIPTPGQTTVFFGGNTSCVEVRADGEIIILDAGSGIRPLGEALAAEFNGKPIEITLLITHTHWDHIQGFPFFLPAYDARNRVHILGYEGARDGLAATLAGQMESPYFPIALKQMPGNIVIEDCGR

Organism: NCBI:txid497964

InterPro domains:
  IPR001279 Metallo-beta-lactamase [PF00753] (167-256)
  IPR001789 Signal transduction response regulator, receiver domain [PF00072] (4-116)
  IPR001789 Signal transduction response regulator, receiver domain [PS50110] (3-119)
  IPR001789 Signal transduction response regulator, receiver domain [SM00448] (2-115)
  IPR011006 CheY-like superfamily [SSF52172] (1-121)
  IPR036866 Ribonuclease Z/Hydroxyacylglutathione hydrolase-like [G3DSA:3.60.15.10] (148-278)
  IPR036866 Ribonuclease Z/Hydroxyacylglutathione hydrolase-like [SSF56281] (147-276)
  IPR050595 Bacterial response regulator [PTHR44591] (2-121)